Protein AF-A0A150TKQ1-F1 (afdb_monomer_lite)

Foldseek 3Di:
DLLVLLVVAQDPPPDVADWDWQPPCVDCLHLQNVLVVVCVVVVQQADEEEDCDDDQWDDDDRYIYGYGGDIDGSLRSVLVSLLPVQLARQLCSLLVLFPDVCSNVADVCLQLLSLLLSVLSCVVVVSCDRPNSSLLSLLLVLLVCLVVVHDLVRQLVVSVVSCQPDSVSSNSSSVVCPPPPNPSSSNSNVVSNVLNVVLCVVPVLLSLQSSNHSYGSVCSVVCVVRSDND

InterPro domains:
  IPR012548 Microtubule-associated tyrosine carboxypeptidase [PF08014] (27-223)
  IPR012548 Microtubule-associated tyrosine carboxypeptidase [SM01154] (1-230)

Secondary structure (DSSP, 8-state):
-HHHHHHT---S----PPPEETT-TT-TTSHHHHHHHHHHHTT-S-EEEEE--SSSEEEETTEEEEETT-EE-HHHHHHHHHHHIIIIIHHHHHHHHSS-THHHH--TTHHHHHHHHHHHHHHHTT-SSHHHHHHHHHHHHHHHHHTTT--HHHHHHHHHHTT-SSHHHHHHHHHHHHTTTT--GGGGHHHHHHHHHHHHHH-GGGHHHHTTSS--HHHHHHHGGGSS--

Structure (mmCIF, N/CA/C/O backbone):
data_AF-A0A150TKQ1-F1
#
_entry.id   AF-A0A150TKQ1-F1
#
loop_
_atom_site.group_PDB
_atom_site.id
_atom_site.type_symbol
_atom_site.label_atom_id
_atom_site.label_alt_id
_atom_site.label_comp_id
_atom_site.label_asym_id
_atom_site.label_entity_id
_atom_site.label_seq_id
_atom_site.pdbx_PDB_ins_code
_atom_site.Cartn_x
_atom_site.Cartn_y
_atom_site.Cartn_z
_atom_site.occupancy
_atom_site.B_iso_or_equiv
_atom_site.auth_seq_id
_atom_site.auth_comp_id
_atom_site.auth_asym_id
_atom_site.auth_atom_id
_atom_site.pdbx_PDB_model_num
ATOM 1 N N . LEU A 1 1 ? 15.071 10.486 -1.719 1.00 91.44 1 LEU A N 1
ATOM 2 C CA . LEU A 1 1 ? 14.639 9.119 -1.339 1.00 91.44 1 LEU A CA 1
ATOM 3 C C . LEU A 1 1 ? 14.540 8.177 -2.540 1.00 91.44 1 LEU A C 1
ATOM 5 O O . LEU A 1 1 ? 15.344 7.264 -2.610 1.00 91.44 1 LEU A O 1
ATOM 9 N N . ALA A 1 2 ? 13.617 8.401 -3.488 1.00 92.88 2 ALA A N 1
ATOM 10 C CA . ALA A 1 2 ? 13.390 7.484 -4.617 1.00 92.88 2 ALA A CA 1
ATOM 11 C C . ALA A 1 2 ? 14.656 7.169 -5.435 1.00 92.88 2 ALA A C 1
ATOM 13 O O . ALA A 1 2 ? 14.947 6.002 -5.659 1.00 92.88 2 ALA A O 1
ATOM 14 N N . ALA A 1 3 ? 15.427 8.193 -5.828 1.00 92.31 3 ALA A N 1
ATOM 15 C CA . ALA A 1 3 ? 16.694 8.008 -6.545 1.00 92.31 3 ALA A CA 1
ATOM 16 C C . ALA A 1 3 ? 17.688 7.156 -5.737 1.0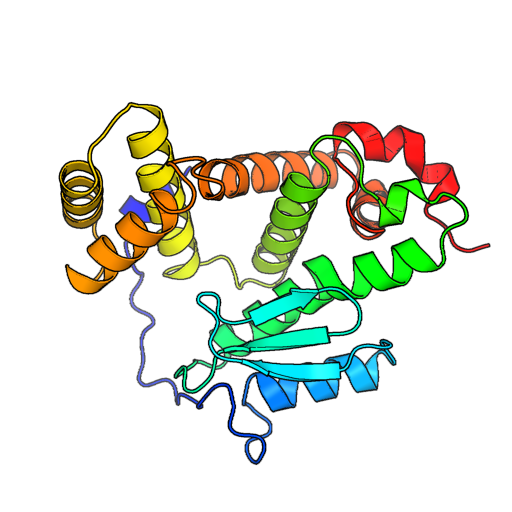0 92.31 3 ALA A C 1
ATOM 18 O O . ALA A 1 3 ? 18.136 6.128 -6.223 1.00 92.31 3 ALA A O 1
ATOM 19 N N . ALA A 1 4 ? 17.899 7.495 -4.461 1.00 92.62 4 ALA A N 1
ATOM 20 C CA . ALA A 1 4 ? 18.779 6.739 -3.570 1.00 92.62 4 ALA A CA 1
ATOM 21 C C . ALA A 1 4 ? 18.370 5.259 -3.415 1.00 92.62 4 ALA A C 1
ATOM 23 O O . ALA A 1 4 ? 19.227 4.388 -3.356 1.00 92.62 4 ALA A O 1
ATOM 24 N N . TRP A 1 5 ? 17.069 4.946 -3.364 1.00 93.19 5 TRP A N 1
ATOM 25 C CA . TRP A 1 5 ? 16.594 3.554 -3.308 1.00 93.19 5 TRP A CA 1
ATOM 26 C C . TRP A 1 5 ? 16.869 2.766 -4.580 1.00 93.19 5 TRP A C 1
ATOM 28 O O . TRP A 1 5 ? 17.061 1.557 -4.517 1.00 93.19 5 TRP A O 1
ATOM 38 N N . VAL A 1 6 ? 16.857 3.444 -5.721 1.00 91.62 6 VAL A N 1
ATOM 39 C CA . VAL A 1 6 ? 17.144 2.836 -7.014 1.00 91.62 6 VAL A CA 1
ATOM 40 C C . VAL A 1 6 ? 18.656 2.654 -7.205 1.00 91.62 6 VAL A C 1
ATOM 42 O O . VAL A 1 6 ? 19.091 1.605 -7.667 1.00 91.62 6 VAL A O 1
ATOM 45 N N . GLU A 1 7 ? 19.457 3.628 -6.772 1.00 88.00 7 GLU A N 1
ATOM 46 C CA . GLU A 1 7 ? 20.927 3.615 -6.853 1.00 88.00 7 GLU A CA 1
ATOM 47 C C . GLU A 1 7 ? 21.588 2.587 -5.927 1.00 88.00 7 GLU A C 1
ATOM 49 O O . GLU A 1 7 ? 22.657 2.081 -6.251 1.00 88.00 7 GLU A O 1
ATOM 54 N N . GLN A 1 8 ? 20.950 2.228 -4.805 1.00 79.75 8 GLN A N 1
ATOM 55 C CA . GLN A 1 8 ? 21.443 1.180 -3.897 1.00 79.75 8 GLN A CA 1
ATOM 56 C C . GLN A 1 8 ? 21.603 -0.190 -4.580 1.00 79.75 8 GLN A C 1
ATOM 58 O O . GLN A 1 8 ? 22.320 -1.042 -4.056 1.00 79.75 8 GLN A O 1
ATOM 63 N N . GLY A 1 9 ? 20.969 -0.396 -5.743 1.00 65.38 9 GLY A N 1
ATOM 64 C CA . GLY A 1 9 ? 20.991 -1.659 -6.470 1.00 65.38 9 GLY A CA 1
ATOM 65 C C . GLY A 1 9 ? 20.259 -2.773 -5.718 1.00 65.38 9 GLY A C 1
ATOM 66 O O . GLY A 1 9 ? 19.967 -2.686 -4.522 1.00 65.38 9 GLY A O 1
ATOM 67 N N . ALA A 1 10 ? 19.913 -3.851 -6.421 1.00 61.62 10 ALA A N 1
ATOM 68 C CA . ALA A 1 10 ? 19.417 -5.040 -5.742 1.00 61.62 10 ALA A CA 1
ATOM 69 C C . ALA A 1 10 ? 20.612 -5.690 -5.037 1.00 61.62 10 ALA A C 1
ATOM 71 O O . ALA A 1 10 ? 21.404 -6.375 -5.679 1.00 61.62 10 ALA A O 1
ATOM 72 N N . GLY A 1 11 ? 20.767 -5.452 -3.730 1.00 55.44 11 GLY A N 1
ATOM 73 C CA . GLY A 1 11 ? 21.676 -6.251 -2.908 1.00 55.44 11 GLY A CA 1
ATOM 74 C C . GLY A 1 11 ? 21.438 -7.737 -3.195 1.00 55.44 11 GLY A C 1
ATOM 75 O O . GLY A 1 11 ? 20.289 -8.161 -3.338 1.00 55.44 11 GLY A O 1
ATOM 76 N N . ALA A 1 12 ? 22.518 -8.500 -3.371 1.00 48.72 12 ALA A N 1
ATOM 77 C CA . ALA A 1 12 ? 22.475 -9.892 -3.799 1.00 48.72 12 ALA A CA 1
ATOM 78 C C . ALA A 1 12 ? 21.807 -10.788 -2.742 1.00 48.72 12 ALA A C 1
ATOM 80 O O . ALA A 1 12 ? 22.472 -11.412 -1.926 1.00 48.72 12 ALA A O 1
ATOM 81 N N . THR A 1 13 ? 20.480 -10.866 -2.762 1.00 48.72 13 THR A N 1
ATOM 82 C CA . THR A 1 13 ? 19.700 -11.877 -2.039 1.00 48.72 13 THR A CA 1
ATOM 83 C C . THR A 1 13 ? 18.551 -12.346 -2.922 1.00 48.72 13 THR A C 1
ATOM 85 O O . THR A 1 13 ? 17.376 -12.194 -2.604 1.00 48.72 13 THR A O 1
ATOM 88 N N . ALA A 1 14 ? 18.892 -12.885 -4.085 1.00 51.34 14 ALA A N 1
ATOM 89 C CA . ALA A 1 14 ? 18.027 -13.825 -4.782 1.00 51.34 14 ALA A CA 1
ATOM 90 C C . ALA A 1 14 ? 18.775 -15.157 -4.821 1.00 51.34 14 ALA A C 1
ATOM 92 O O . ALA A 1 14 ? 19.280 -15.575 -5.859 1.00 51.34 14 ALA A O 1
ATOM 93 N N . GLY A 1 15 ? 18.917 -15.774 -3.645 1.00 53.34 15 GLY A N 1
ATOM 94 C CA . GLY A 1 15 ? 19.177 -17.207 -3.591 1.00 53.34 15 GLY A CA 1
ATOM 95 C C . GLY A 1 15 ? 18.009 -17.963 -4.226 1.00 53.34 15 GLY A C 1
ATOM 96 O O . GLY A 1 15 ? 16.960 -17.376 -4.506 1.00 53.34 15 GLY A O 1
ATOM 97 N N . ASP A 1 16 ? 18.201 -19.258 -4.446 1.00 60.78 16 ASP A N 1
ATOM 98 C CA . ASP A 1 16 ? 17.211 -20.204 -4.972 1.00 60.78 16 ASP A CA 1
ATOM 99 C C . ASP A 1 16 ? 16.066 -20.427 -3.957 1.00 60.78 16 ASP A C 1
ATOM 101 O O . ASP A 1 16 ? 15.879 -21.501 -3.391 1.00 60.78 16 ASP A O 1
ATOM 105 N N . GLU A 1 17 ? 15.360 -19.351 -3.606 1.00 77.81 17 GLU A N 1
ATOM 106 C CA . GLU A 1 17 ? 14.267 -19.379 -2.649 1.00 77.81 17 GLU A CA 1
ATOM 107 C C . GLU A 1 17 ? 13.057 -20.030 -3.315 1.00 77.81 17 GLU A C 1
ATOM 109 O O . GLU A 1 17 ? 12.555 -19.563 -4.343 1.00 77.81 17 GLU A O 1
ATOM 114 N N . GLU A 1 18 ? 12.582 -21.109 -2.701 1.00 87.69 18 GLU A N 1
ATOM 115 C CA . GLU A 1 18 ? 11.417 -21.854 -3.154 1.00 87.69 18 GLU A CA 1
ATOM 116 C C . GLU A 1 18 ? 10.208 -20.927 -3.343 1.00 87.69 18 GLU A C 1
ATOM 118 O O . GLU A 1 18 ? 9.745 -20.258 -2.410 1.00 87.69 18 GLU A O 1
ATOM 123 N N . ARG A 1 19 ? 9.674 -20.917 -4.567 1.00 95.00 19 ARG A N 1
ATOM 124 C CA . ARG A 1 19 ? 8.532 -20.083 -4.939 1.00 95.00 19 ARG A CA 1
ATOM 125 C C . ARG A 1 19 ? 7.240 -20.874 -4.941 1.00 95.00 19 ARG A C 1
ATOM 127 O O . ARG A 1 19 ? 7.184 -22.010 -5.403 1.00 95.00 19 ARG A O 1
ATOM 134 N N . VAL A 1 20 ? 6.166 -20.217 -4.525 1.00 97.06 20 VAL A N 1
ATOM 135 C CA . VAL A 1 20 ? 4.812 -20.772 -4.530 1.00 97.06 20 VAL A CA 1
ATOM 136 C C . VAL A 1 20 ? 3.910 -19.966 -5.454 1.00 97.06 20 VAL A C 1
ATOM 138 O O . VAL A 1 20 ? 4.027 -18.744 -5.568 1.00 97.06 20 VAL A O 1
ATOM 141 N N . ARG A 1 21 ? 2.982 -20.651 -6.120 1.00 98.00 21 ARG A N 1
ATOM 142 C CA . ARG A 1 21 ? 1.952 -20.000 -6.925 1.00 98.00 21 ARG A CA 1
ATOM 143 C C . ARG A 1 21 ? 0.915 -19.344 -6.002 1.00 98.00 21 ARG A C 1
ATOM 145 O O . ARG A 1 21 ? 0.396 -19.985 -5.090 1.00 98.00 21 ARG A O 1
ATOM 152 N N . SER A 1 22 ? 0.606 -18.072 -6.237 1.00 98.25 22 SER A N 1
ATOM 153 C CA . SER A 1 22 ? -0.242 -17.225 -5.383 1.00 98.25 22 SER A CA 1
ATOM 154 C C . SER A 1 22 ? -1.619 -17.820 -5.074 1.00 98.25 22 SER A C 1
ATOM 156 O O . SER A 1 22 ? -2.123 -17.647 -3.965 1.00 98.25 22 SER A O 1
ATOM 158 N N . ASP A 1 23 ? -2.208 -18.537 -6.029 1.00 97.69 23 ASP A N 1
ATOM 159 C CA . ASP A 1 23 ? -3.547 -19.125 -5.969 1.00 97.69 23 ASP A CA 1
ATOM 160 C C . ASP A 1 23 ? -3.567 -20.643 -5.697 1.00 97.69 23 ASP A C 1
ATOM 162 O O . ASP A 1 23 ? -4.621 -21.267 -5.823 1.00 97.69 23 ASP A O 1
ATOM 166 N N . ASP A 1 24 ? -2.446 -21.258 -5.299 1.00 97.81 24 ASP A N 1
ATOM 167 C CA . ASP A 1 24 ? -2.433 -22.680 -4.924 1.00 97.81 24 ASP A CA 1
ATOM 168 C C . ASP A 1 24 ? -3.059 -22.909 -3.540 1.00 97.81 24 ASP A C 1
ATOM 170 O O . ASP A 1 24 ? -2.388 -22.860 -2.508 1.00 97.81 24 ASP A O 1
ATOM 174 N N . ALA A 1 25 ? -4.361 -23.193 -3.514 1.00 95.56 25 ALA A N 1
ATOM 175 C CA . ALA A 1 25 ? -5.117 -23.436 -2.285 1.00 95.56 25 ALA A CA 1
ATOM 176 C C . ALA A 1 25 ? -4.688 -24.698 -1.510 1.00 95.56 25 ALA A C 1
ATOM 178 O O . ALA A 1 25 ? -5.110 -24.872 -0.369 1.00 95.56 25 ALA A O 1
ATOM 179 N N . ARG A 1 26 ? -3.872 -25.579 -2.104 1.00 96.69 26 ARG A N 1
ATOM 180 C CA . ARG A 1 26 ? -3.349 -26.780 -1.427 1.00 96.69 26 ARG A CA 1
ATOM 181 C C . ARG A 1 26 ? -2.065 -26.486 -0.660 1.00 96.69 26 ARG A C 1
ATOM 183 O O . ARG A 1 26 ? -1.740 -27.199 0.283 1.00 96.69 26 ARG A O 1
ATOM 190 N N . SER A 1 27 ? -1.342 -25.436 -1.047 1.00 97.19 27 SER A N 1
ATOM 191 C CA . SER A 1 27 ? -0.132 -25.020 -0.350 1.00 97.19 27 SER A CA 1
ATOM 192 C C . SER A 1 27 ? -0.481 -24.085 0.812 1.00 97.19 27 SER A C 1
ATOM 194 O O . SER A 1 27 ? -1.065 -23.024 0.580 1.00 97.19 27 SER A O 1
ATOM 196 N N . PRO A 1 28 ? -0.085 -24.387 2.064 1.00 97.00 28 PRO A N 1
ATOM 197 C CA . PRO A 1 28 ? -0.297 -23.490 3.204 1.00 97.00 28 PRO A CA 1
ATOM 198 C C . PRO A 1 28 ? 0.574 -22.221 3.150 1.00 97.00 28 PRO A C 1
ATOM 200 O O . PRO A 1 28 ? 0.381 -21.311 3.966 1.00 97.00 28 PRO A O 1
ATOM 203 N N . ARG A 1 29 ? 1.534 -22.173 2.213 1.00 96.50 29 ARG A N 1
ATOM 204 C CA . ARG A 1 29 ? 2.450 -21.052 1.965 1.00 96.50 29 ARG A CA 1
ATOM 205 C C . ARG A 1 29 ? 1.962 -20.109 0.866 1.00 96.50 29 ARG A C 1
ATOM 207 O O . ARG A 1 29 ? 2.519 -19.026 0.740 1.00 96.50 29 ARG A O 1
ATOM 214 N N . SER A 1 30 ? 0.963 -20.493 0.069 1.00 98.31 30 SER A N 1
ATOM 215 C CA . SER A 1 30 ? 0.442 -19.622 -0.988 1.00 98.31 30 SER A CA 1
ATOM 216 C C . SER A 1 30 ? -0.248 -18.389 -0.408 1.00 98.31 30 SER A C 1
ATOM 218 O O . SER A 1 30 ? -0.764 -18.405 0.714 1.00 98.31 30 SER A O 1
ATOM 220 N N . LEU A 1 31 ? -0.304 -17.320 -1.203 1.00 98.50 31 LEU A N 1
ATOM 221 C CA . LEU A 1 31 ? -0.946 -16.071 -0.804 1.00 98.50 31 LEU A CA 1
ATOM 222 C C . LEU A 1 31 ? -2.431 -16.276 -0.470 1.00 98.50 31 LEU A C 1
ATOM 224 O O . LEU A 1 31 ? -2.898 -15.778 0.552 1.00 98.50 31 LEU A O 1
ATOM 228 N N . VAL A 1 32 ? -3.160 -17.066 -1.268 1.00 98.50 32 VAL A N 1
ATOM 229 C CA . VAL A 1 32 ? -4.578 -17.365 -1.010 1.00 98.50 32 VAL A CA 1
ATOM 230 C C . VAL A 1 32 ? -4.782 -18.095 0.324 1.00 98.50 32 VAL A C 1
ATOM 232 O O . VAL A 1 32 ? -5.664 -17.718 1.099 1.00 98.50 32 VAL A O 1
ATOM 235 N N . SER A 1 33 ? -3.955 -19.098 0.633 1.00 98.44 33 SER A N 1
ATOM 236 C CA . SER A 1 33 ? -4.051 -19.858 1.884 1.00 98.44 33 SER A CA 1
ATOM 237 C C . SER A 1 33 ? -3.650 -19.008 3.084 1.00 98.44 33 SER A C 1
ATOM 239 O O . SER A 1 33 ? -4.304 -19.051 4.129 1.00 98.44 33 SER A O 1
ATOM 241 N N . ARG A 1 34 ? -2.602 -18.191 2.933 1.00 98.50 34 ARG A N 1
ATOM 242 C CA . ARG A 1 34 ? -2.135 -17.289 3.985 1.00 98.50 34 ARG A CA 1
ATOM 243 C C . ARG A 1 34 ? -3.149 -16.207 4.323 1.00 98.50 34 ARG A C 1
ATOM 245 O O . ARG A 1 34 ? -3.433 -16.056 5.509 1.00 98.50 34 ARG A O 1
ATOM 252 N N . MET A 1 35 ? -3.734 -15.547 3.323 1.00 98.31 35 MET A N 1
ATOM 253 C CA . MET A 1 35 ? -4.802 -14.555 3.506 1.00 98.31 35 MET A CA 1
ATOM 254 C C . MET A 1 35 ? -6.013 -15.155 4.223 1.00 98.31 35 MET A C 1
ATOM 256 O O . MET A 1 35 ? -6.502 -14.580 5.190 1.00 98.31 35 MET A O 1
ATOM 260 N N . ARG A 1 36 ? -6.475 -16.341 3.796 1.00 98.50 36 ARG A N 1
ATOM 261 C CA . ARG A 1 36 ? -7.616 -17.029 4.430 1.00 98.50 36 ARG A CA 1
ATOM 262 C C . ARG A 1 36 ? -7.347 -17.360 5.891 1.00 98.50 36 ARG A C 1
ATOM 264 O O . ARG A 1 36 ? -8.212 -17.131 6.731 1.00 98.50 36 ARG A O 1
ATOM 271 N N . ARG A 1 37 ? -6.153 -17.881 6.192 1.00 98.31 37 ARG A N 1
ATOM 272 C CA . ARG A 1 37 ? -5.753 -18.199 7.567 1.00 98.31 37 ARG A CA 1
ATOM 273 C C . ARG A 1 37 ? -5.730 -16.950 8.441 1.00 98.31 37 ARG A C 1
ATOM 275 O O . ARG A 1 37 ? -6.246 -16.993 9.549 1.00 98.31 37 ARG A O 1
ATOM 282 N N . GLU A 1 38 ? -5.168 -15.857 7.934 1.00 98.25 38 GLU A N 1
ATOM 283 C CA . GLU A 1 38 ? -5.061 -14.600 8.677 1.00 98.25 38 GLU A CA 1
ATOM 284 C C . GLU A 1 38 ? -6.436 -13.969 8.943 1.00 98.25 38 GLU A C 1
ATOM 286 O O . GLU A 1 38 ? -6.750 -13.617 10.079 1.00 98.25 38 GLU A O 1
ATOM 291 N N . ILE A 1 39 ? -7.300 -13.915 7.922 1.00 97.88 39 ILE 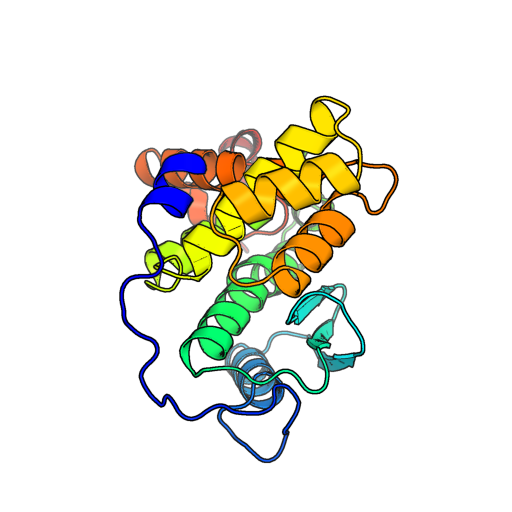A N 1
ATOM 292 C CA . ILE A 1 39 ? -8.695 -13.476 8.055 1.00 97.88 39 ILE A CA 1
ATOM 293 C C . ILE A 1 39 ? -9.443 -14.328 9.085 1.00 97.88 39 ILE A C 1
ATOM 295 O O . ILE A 1 39 ? -10.111 -13.777 9.958 1.00 97.88 39 ILE A O 1
ATOM 299 N N . GLY A 1 40 ? -9.322 -15.658 9.006 1.00 97.88 40 GLY A N 1
ATOM 300 C CA . GLY A 1 40 ? -9.993 -16.581 9.922 1.00 97.88 40 GLY A CA 1
ATOM 301 C C . GLY A 1 40 ? -9.506 -16.440 11.364 1.00 97.88 40 GLY A C 1
ATOM 302 O O . GLY A 1 40 ? -10.323 -16.365 12.280 1.00 97.88 40 GLY A O 1
ATOM 303 N N . ALA A 1 41 ? -8.189 -16.328 11.567 1.00 97.88 41 ALA A N 1
ATOM 304 C CA . ALA A 1 41 ? -7.585 -16.134 12.885 1.00 97.88 41 ALA A CA 1
ATOM 305 C C . ALA A 1 41 ? -8.069 -14.840 13.559 1.00 97.88 41 ALA A C 1
ATOM 307 O O . ALA A 1 41 ? -8.320 -14.823 14.762 1.00 97.88 41 ALA A O 1
ATOM 308 N N . ARG A 1 42 ? -8.258 -13.775 12.773 1.00 96.81 42 ARG A N 1
ATOM 309 C CA . ARG A 1 42 ? -8.740 -12.467 13.242 1.00 96.81 42 ARG A CA 1
ATOM 310 C C . ARG A 1 42 ? -10.257 -12.295 13.172 1.00 96.81 42 ARG A C 1
ATOM 312 O O . ARG A 1 42 ? -10.759 -11.245 13.560 1.00 96.81 42 ARG A O 1
ATOM 319 N N . ARG A 1 43 ? -10.982 -13.300 12.667 1.00 96.69 43 ARG A N 1
ATOM 320 C CA . ARG A 1 43 ? -12.436 -13.270 12.430 1.00 96.69 43 ARG A CA 1
ATOM 321 C C . ARG A 1 43 ? -12.887 -12.050 11.617 1.00 96.69 43 ARG A C 1
ATOM 323 O O . ARG A 1 43 ? -13.937 -11.472 11.888 1.00 96.69 43 ARG A O 1
ATOM 330 N N . LEU A 1 44 ? -12.095 -11.647 10.623 1.00 96.75 44 LEU A N 1
ATOM 331 C CA . LEU A 1 44 ? -12.464 -10.528 9.757 1.00 96.75 44 LEU A CA 1
ATOM 332 C C . LE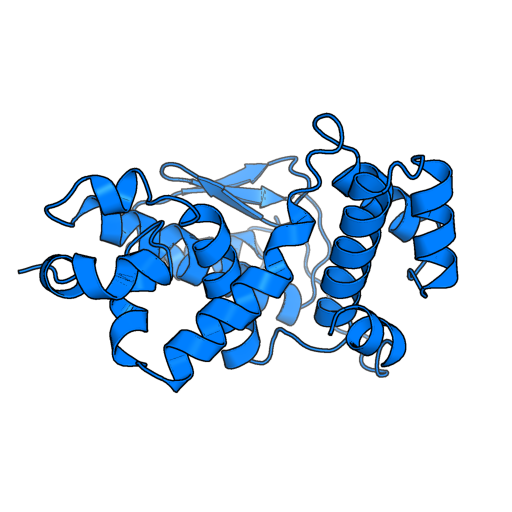U A 1 44 ? -13.597 -10.964 8.806 1.00 96.75 44 LEU A C 1
ATOM 334 O O . LEU A 1 44 ? -13.502 -12.039 8.212 1.00 96.75 44 LEU A O 1
ATOM 338 N N . PRO A 1 45 ? -14.653 -10.155 8.607 1.00 96.94 45 PRO A N 1
ATOM 339 C CA . PRO A 1 45 ? -15.802 -10.501 7.766 1.00 96.94 45 PRO A CA 1
ATOM 340 C C . PRO A 1 45 ? -15.505 -10.312 6.265 1.00 96.94 45 PRO A C 1
ATOM 342 O O . PRO A 1 45 ? -16.269 -9.678 5.541 1.00 96.94 45 PRO A O 1
ATOM 345 N N . LEU A 1 46 ? -14.371 -10.833 5.787 1.00 97.25 46 LEU A N 1
ATOM 346 C CA . LEU A 1 46 ? -13.957 -10.753 4.387 1.00 97.25 46 LEU A CA 1
ATOM 347 C C . LEU A 1 46 ? -13.797 -12.146 3.787 1.00 97.25 46 LEU A C 1
ATOM 349 O O . LEU A 1 46 ? -13.374 -13.093 4.446 1.00 97.25 46 LEU A O 1
ATOM 353 N N . ARG A 1 47 ? -14.067 -12.261 2.488 1.00 97.38 47 ARG A N 1
ATOM 354 C CA . ARG A 1 47 ? -13.762 -13.464 1.704 1.00 97.38 47 ARG A CA 1
ATOM 355 C C . ARG A 1 47 ? -12.505 -13.267 0.864 1.00 97.38 47 ARG A C 1
ATOM 357 O O . ARG A 1 47 ? -12.239 -12.170 0.387 1.00 97.38 47 ARG A O 1
ATOM 364 N N . VAL A 1 48 ? -11.766 -14.346 0.617 1.00 98.31 48 VAL A N 1
ATOM 365 C CA . VAL A 1 48 ? -10.615 -14.329 -0.302 1.00 98.31 48 VAL A CA 1
ATOM 366 C C . VAL A 1 48 ? -11.009 -14.950 -1.633 1.00 98.31 48 VAL A C 1
ATOM 368 O O . VAL A 1 48 ? -11.394 -16.125 -1.679 1.00 98.31 48 VAL A O 1
ATOM 371 N N . VAL A 1 49 ? -10.873 -14.179 -2.710 1.00 98.06 49 VAL A N 1
ATOM 372 C CA . VAL A 1 49 ? -11.177 -14.611 -4.082 1.00 98.06 49 VAL A CA 1
ATOM 373 C C . VAL A 1 49 ? -9.940 -14.532 -4.962 1.00 98.06 49 VAL A C 1
ATOM 375 O O . VAL A 1 49 ? -9.062 -13.706 -4.741 1.00 98.06 49 VAL A O 1
ATOM 378 N N . ILE A 1 50 ? -9.876 -15.386 -5.977 1.00 98.19 50 ILE A N 1
ATOM 379 C CA . ILE A 1 50 ? -8.814 -15.348 -6.986 1.00 98.19 50 ILE A CA 1
ATOM 380 C C . ILE A 1 50 ? -9.338 -14.555 -8.183 1.00 98.19 50 ILE A C 1
ATOM 382 O O . ILE A 1 50 ? -10.434 -14.847 -8.664 1.00 98.19 50 ILE A O 1
ATOM 386 N N . ALA A 1 51 ? -8.567 -13.582 -8.663 1.00 96.62 51 ALA A N 1
ATOM 387 C CA . ALA A 1 51 ? -8.969 -12.682 -9.741 1.00 96.62 51 ALA A CA 1
ATOM 388 C C . ALA A 1 51 ? -7.799 -12.343 -10.680 1.00 96.62 51 ALA A C 1
ATOM 390 O O . ALA A 1 51 ? -6.625 -12.480 -10.323 1.00 96.62 51 ALA A O 1
ATOM 391 N N . ASP A 1 52 ? -8.126 -11.858 -11.877 1.00 95.31 52 ASP A N 1
ATOM 392 C CA . ASP A 1 52 ? -7.152 -11.392 -12.866 1.00 95.31 52 ASP A CA 1
ATOM 393 C C . ASP A 1 52 ? -6.912 -9.889 -12.693 1.00 95.31 52 ASP A C 1
ATOM 395 O O . ASP A 1 52 ? -7.407 -9.042 -13.434 1.00 95.31 52 ASP A O 1
ATOM 399 N N . ILE A 1 53 ? -6.154 -9.564 -11.647 1.00 92.50 53 ILE A N 1
ATOM 400 C CA . ILE A 1 53 ? -5.808 -8.194 -11.265 1.00 92.50 53 ILE A CA 1
ATOM 401 C C . ILE A 1 53 ? -4.317 -7.908 -11.489 1.00 92.50 53 ILE A C 1
ATOM 403 O O . ILE A 1 53 ? -3.460 -8.798 -11.493 1.00 92.50 53 ILE A O 1
ATOM 407 N N . ALA A 1 54 ? -4.001 -6.631 -11.710 1.00 87.31 54 ALA A N 1
ATOM 408 C CA . ALA A 1 54 ? -2.629 -6.168 -11.897 1.00 87.31 54 ALA A CA 1
ATOM 409 C C . ALA A 1 54 ? -1.764 -6.200 -10.614 1.00 87.31 54 ALA A C 1
ATOM 411 O O . ALA A 1 54 ? -0.610 -6.626 -10.721 1.00 87.31 54 ALA A O 1
ATOM 412 N N . PRO A 1 55 ? -2.223 -5.721 -9.436 1.00 91.06 55 PRO A N 1
ATOM 413 C CA . PRO A 1 55 ? -1.482 -5.902 -8.182 1.00 91.06 55 PRO A CA 1
ATOM 414 C C . PRO A 1 55 ? -1.538 -7.362 -7.702 1.00 91.06 55 PRO A C 1
ATOM 416 O O . PRO A 1 55 ? -2.360 -8.130 -8.183 1.00 91.06 55 PRO A O 1
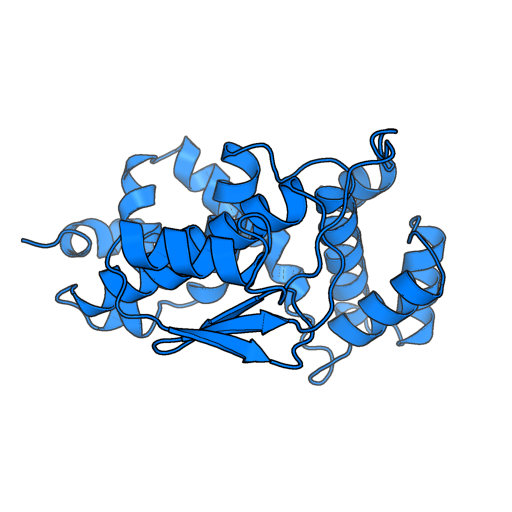ATOM 419 N N . LEU A 1 56 ? -0.662 -7.755 -6.766 1.00 95.19 56 LEU A N 1
ATOM 420 C CA . LEU A 1 56 ? -0.646 -9.121 -6.212 1.00 95.19 56 LEU A CA 1
ATOM 421 C C . LEU A 1 56 ? -1.907 -9.450 -5.412 1.00 95.19 56 LEU A C 1
ATOM 423 O O . LEU A 1 56 ? -2.375 -10.589 -5.440 1.00 95.19 56 LEU A O 1
ATOM 427 N N . ALA A 1 57 ? -2.440 -8.453 -4.719 1.00 97.31 57 ALA A N 1
ATOM 428 C CA . ALA A 1 57 ? -3.720 -8.504 -4.053 1.00 97.31 57 ALA A CA 1
ATOM 429 C C . ALA A 1 57 ? -4.371 -7.113 -4.079 1.00 97.31 57 ALA A C 1
ATOM 431 O O . ALA A 1 57 ? -3.728 -6.137 -4.472 1.00 97.31 57 ALA A O 1
ATOM 432 N N . ALA A 1 58 ? -5.660 -7.056 -3.759 1.00 96.69 58 ALA A N 1
ATOM 433 C CA . ALA A 1 58 ? -6.386 -5.811 -3.556 1.00 96.69 58 ALA A CA 1
ATOM 434 C C . ALA A 1 58 ? -7.560 -6.034 -2.600 1.00 96.69 58 ALA A C 1
ATOM 436 O O . ALA A 1 58 ? -8.404 -6.910 -2.830 1.00 96.69 58 ALA A O 1
ATOM 437 N N . THR A 1 59 ? -7.628 -5.217 -1.558 1.00 96.69 59 THR A N 1
ATOM 438 C CA . THR A 1 59 ? -8.739 -5.183 -0.607 1.00 96.69 59 THR A CA 1
ATOM 439 C C . THR A 1 59 ? -9.861 -4.272 -1.107 1.00 96.69 59 THR A C 1
ATOM 441 O O . THR A 1 59 ? -9.619 -3.162 -1.575 1.00 96.69 59 THR A O 1
ATOM 444 N N . GLY A 1 60 ? -11.101 -4.744 -1.000 1.00 91.69 60 GLY A N 1
ATOM 445 C CA . GLY A 1 60 ? -12.316 -3.978 -1.270 1.00 91.69 60 GLY A CA 1
ATOM 446 C C . GLY A 1 60 ? -13.451 -4.395 -0.336 1.00 91.69 60 GLY A C 1
ATOM 447 O O . GLY A 1 60 ? -13.227 -5.088 0.660 1.00 91.69 60 GLY A O 1
ATOM 448 N N . ASP A 1 61 ? -14.679 -4.003 -0.670 1.00 88.50 61 ASP A N 1
ATOM 449 C CA . ASP A 1 61 ? -15.844 -4.208 0.196 1.00 88.50 61 ASP A CA 1
ATOM 450 C C . ASP A 1 61 ? -16.144 -5.699 0.417 1.00 88.50 61 ASP A C 1
ATOM 452 O O . ASP A 1 61 ? -16.605 -6.420 -0.473 1.00 88.50 61 ASP A O 1
ATOM 456 N N . GLY A 1 62 ? -15.836 -6.178 1.626 1.00 94.00 62 GLY A N 1
ATOM 457 C CA . GLY A 1 62 ? -16.052 -7.562 2.053 1.00 94.00 62 GLY A CA 1
ATOM 458 C C . GLY A 1 62 ? -15.175 -8.601 1.345 1.00 94.00 62 GLY A C 1
ATOM 459 O O . GLY A 1 62 ? -15.412 -9.801 1.500 1.00 94.00 62 GLY A O 1
ATOM 460 N N . VAL A 1 63 ? -14.172 -8.196 0.560 1.00 97.50 63 VAL A N 1
ATOM 461 C CA . VAL A 1 63 ? -13.353 -9.120 -0.238 1.00 97.50 63 VAL A CA 1
ATOM 462 C C . VAL A 1 63 ? -11.888 -8.699 -0.316 1.00 97.50 63 VAL A C 1
ATOM 464 O O . VAL A 1 63 ? -11.575 -7.531 -0.512 1.00 97.50 63 VAL A O 1
ATOM 467 N N . ILE A 1 64 ? -10.985 -9.679 -0.241 1.00 98.25 64 ILE A N 1
ATOM 468 C CA . ILE A 1 64 ? -9.592 -9.541 -0.677 1.00 98.25 64 ILE A CA 1
ATOM 469 C C . ILE A 1 64 ? -9.415 -10.365 -1.951 1.00 98.25 64 ILE A C 1
ATOM 471 O O . ILE A 1 64 ? -9.618 -11.584 -1.965 1.00 98.25 64 ILE A O 1
ATOM 475 N N . GLN A 1 65 ? -9.061 -9.693 -3.040 1.00 98.50 65 GLN A N 1
ATOM 476 C CA . GLN A 1 65 ? -8.749 -10.322 -4.319 1.00 98.50 65 GLN A CA 1
ATOM 477 C C . GLN A 1 65 ? -7.266 -10.688 -4.353 1.00 98.50 65 GLN A C 1
ATOM 479 O O . GLN A 1 65 ? -6.432 -9.863 -4.004 1.00 98.50 65 GLN A O 1
ATOM 484 N N . VAL A 1 66 ? -6.929 -11.899 -4.791 1.00 98.50 66 VAL A N 1
ATOM 485 C CA . VAL A 1 66 ? -5.553 -12.384 -4.976 1.00 98.50 66 VAL A CA 1
ATOM 486 C C . VAL A 1 66 ? -5.315 -12.639 -6.459 1.00 98.50 66 VAL A C 1
ATOM 488 O O . VAL A 1 66 ? -6.104 -13.328 -7.109 1.00 98.50 66 VAL A O 1
ATOM 491 N N . ALA A 1 67 ? -4.218 -12.107 -6.998 1.00 97.75 67 ALA A N 1
ATOM 492 C CA . ALA A 1 67 ? -3.853 -12.294 -8.395 1.00 97.75 67 ALA A CA 1
ATOM 493 C C . ALA A 1 67 ? -3.604 -13.767 -8.716 1.00 97.75 67 ALA A C 1
ATOM 495 O O . ALA A 1 67 ? -2.888 -14.462 -7.990 1.00 97.75 67 ALA A O 1
ATOM 496 N N . ARG A 1 68 ? -4.139 -14.231 -9.842 1.00 98.00 68 ARG A N 1
ATOM 497 C CA . ARG A 1 68 ? -3.938 -15.593 -10.340 1.00 98.00 68 ARG A CA 1
ATOM 498 C C . ARG A 1 68 ? -2.502 -15.836 -10.819 1.00 98.00 68 ARG A C 1
ATOM 500 O O . ARG A 1 68 ? -1.919 -15.001 -11.510 1.00 98.00 68 ARG A O 1
ATOM 507 N N . GLY A 1 69 ? -1.950 -17.010 -10.505 1.00 96.94 69 GLY A N 1
ATOM 508 C CA . GLY A 1 69 ? -0.781 -17.564 -11.191 1.00 96.94 69 GLY A CA 1
ATOM 509 C C . GLY A 1 69 ? 0.548 -16.842 -10.959 1.00 96.94 69 GLY A C 1
ATOM 510 O O . GLY A 1 69 ? 1.473 -17.023 -11.747 1.00 96.94 69 GLY A O 1
ATOM 511 N N . ARG A 1 70 ? 0.677 -16.009 -9.919 1.00 95.94 70 ARG A N 1
ATOM 512 C CA . ARG A 1 70 ? 1.928 -15.289 -9.630 1.00 95.94 70 ARG A CA 1
ATOM 513 C C . ARG A 1 70 ? 2.869 -16.184 -8.831 1.00 95.94 70 ARG A C 1
ATOM 515 O O . ARG A 1 70 ? 2.447 -16.768 -7.843 1.00 95.94 70 ARG A O 1
ATOM 522 N N . MET A 1 71 ? 4.133 -16.275 -9.238 1.00 96.50 71 MET A N 1
ATOM 523 C CA . MET A 1 71 ? 5.159 -17.005 -8.486 1.00 96.50 71 MET A CA 1
ATOM 524 C C . MET A 1 71 ? 5.788 -16.085 -7.444 1.00 96.50 71 MET A C 1
ATOM 526 O O . MET A 1 71 ? 6.418 -15.094 -7.816 1.00 96.50 71 MET A O 1
ATOM 530 N N . LEU A 1 72 ? 5.610 -16.416 -6.167 1.00 95.81 72 LEU A N 1
ATOM 531 C CA . LEU A 1 72 ? 5.956 -15.567 -5.028 1.00 95.81 72 LEU A CA 1
ATOM 532 C C . LEU A 1 72 ? 6.967 -16.256 -4.115 1.00 95.81 72 LEU A C 1
ATOM 534 O O . LEU A 1 72 ? 6.880 -17.467 -3.902 1.00 95.81 72 LEU A O 1
ATOM 538 N N . THR A 1 73 ? 7.891 -15.475 -3.561 1.00 95.19 73 THR A N 1
ATOM 539 C CA . THR A 1 73 ? 8.728 -15.904 -2.433 1.00 95.19 73 THR A CA 1
ATOM 540 C C . THR A 1 73 ? 7.926 -15.906 -1.130 1.00 95.19 73 THR A C 1
ATOM 542 O O . THR A 1 73 ? 6.777 -15.447 -1.093 1.00 95.19 73 THR A O 1
ATOM 545 N N . ARG A 1 74 ? 8.513 -16.399 -0.032 1.00 95.25 74 ARG A N 1
ATOM 546 C CA . ARG A 1 74 ? 7.863 -16.315 1.284 1.00 95.25 74 ARG A CA 1
ATOM 547 C C . ARG A 1 74 ? 7.657 -14.857 1.697 1.00 95.25 74 ARG A C 1
ATOM 549 O O . ARG A 1 74 ? 6.574 -14.506 2.164 1.00 95.25 74 ARG A O 1
ATOM 556 N N . ASP A 1 75 ? 8.664 -14.021 1.482 1.00 94.69 75 ASP A N 1
ATOM 557 C CA . ASP A 1 75 ? 8.612 -12.605 1.847 1.00 94.69 75 ASP A CA 1
ATOM 558 C C . ASP A 1 75 ? 7.585 -11.833 1.014 1.00 94.69 75 ASP A C 1
ATOM 560 O O . ASP A 1 75 ? 6.876 -10.990 1.557 1.00 94.69 75 ASP A O 1
ATOM 564 N N . ASP A 1 76 ? 7.415 -12.161 -0.273 1.00 95.94 76 ASP A N 1
ATOM 565 C CA . ASP A 1 76 ? 6.337 -11.589 -1.086 1.00 95.94 76 ASP A CA 1
ATOM 566 C C . ASP A 1 76 ? 4.955 -11.896 -0.509 1.00 95.94 76 ASP A C 1
ATOM 568 O O . ASP A 1 76 ? 4.080 -11.022 -0.499 1.00 95.94 76 ASP A O 1
ATOM 572 N N . VAL A 1 77 ? 4.752 -13.126 -0.030 1.00 97.94 77 VAL A N 1
ATOM 573 C CA . VAL A 1 77 ? 3.487 -13.551 0.569 1.00 97.94 77 VAL A CA 1
ATOM 574 C C . VAL A 1 77 ? 3.238 -12.815 1.881 1.00 97.94 77 VAL A C 1
ATOM 576 O O . VAL A 1 77 ? 2.204 -12.162 2.004 1.00 97.94 77 VAL A O 1
ATOM 579 N N . GLU A 1 78 ? 4.166 -12.873 2.837 1.00 98.00 78 GLU A N 1
ATOM 580 C CA . GLU A 1 78 ? 3.959 -12.264 4.158 1.00 98.00 78 GLU A CA 1
ATOM 581 C C . GLU A 1 78 ? 3.869 -10.733 4.077 1.00 98.00 78 GLU A C 1
ATOM 583 O O . GLU A 1 78 ? 2.980 -10.143 4.690 1.00 98.00 78 GLU A O 1
ATOM 588 N N . ARG A 1 79 ? 4.686 -10.084 3.234 1.00 97.94 79 ARG A N 1
ATOM 589 C CA . ARG A 1 79 ? 4.574 -8.643 2.957 1.00 97.94 79 ARG A CA 1
ATOM 590 C C . ARG A 1 79 ? 3.199 -8.282 2.405 1.00 97.94 79 ARG A C 1
ATOM 592 O O . ARG A 1 79 ? 2.619 -7.287 2.824 1.00 97.94 79 ARG A O 1
ATOM 599 N N . THR A 1 80 ? 2.682 -9.060 1.452 1.00 98.19 80 THR A N 1
ATOM 600 C CA . THR A 1 80 ? 1.378 -8.776 0.831 1.00 98.19 80 THR A CA 1
ATOM 601 C C . THR A 1 80 ? 0.230 -9.025 1.812 1.00 98.19 80 THR A C 1
ATOM 603 O O . THR A 1 80 ? -0.700 -8.229 1.860 1.00 98.19 80 THR A O 1
ATOM 606 N N . VAL A 1 81 ? 0.304 -10.076 2.637 1.00 98.50 81 VAL A N 1
ATOM 607 C CA . VAL A 1 81 ? -0.654 -10.327 3.731 1.00 98.50 81 VAL A CA 1
ATOM 608 C C . VAL A 1 81 ? -0.679 -9.157 4.705 1.00 98.50 81 VAL A C 1
ATOM 610 O O . VAL A 1 81 ? -1.752 -8.634 4.989 1.00 98.50 81 VAL A O 1
ATOM 613 N N . LEU A 1 82 ? 0.493 -8.711 5.161 1.00 98.38 82 LEU A N 1
ATOM 614 C CA . LEU A 1 82 ? 0.623 -7.562 6.050 1.00 98.38 82 LEU A CA 1
ATOM 615 C C . LEU A 1 82 ? 0.027 -6.296 5.421 1.00 98.38 82 LEU A C 1
ATOM 617 O O . LEU A 1 82 ? -0.773 -5.619 6.058 1.00 98.38 82 LEU A O 1
ATOM 621 N N . HIS A 1 83 ? 0.389 -6.000 4.170 1.00 98.25 83 HIS A N 1
ATOM 622 C CA . HIS A 1 83 ? -0.067 -4.810 3.454 1.00 98.25 83 HIS A CA 1
ATOM 623 C C . HIS A 1 83 ? -1.593 -4.767 3.325 1.00 98.25 83 HIS A C 1
ATOM 625 O O . HIS A 1 83 ? -2.218 -3.791 3.722 1.00 98.25 83 HIS A O 1
ATOM 631 N N . GLU A 1 84 ? -2.213 -5.834 2.824 1.00 98.25 84 GLU A N 1
ATOM 632 C CA . GLU A 1 84 ? -3.665 -5.854 2.626 1.00 98.25 84 GLU A CA 1
ATOM 633 C C . GLU A 1 84 ? -4.427 -5.903 3.949 1.00 98.25 84 GLU A C 1
ATOM 635 O O . GLU A 1 84 ? -5.428 -5.210 4.111 1.00 98.25 84 GLU A O 1
ATOM 640 N N . ILE A 1 85 ? -3.968 -6.700 4.919 1.00 97.81 85 ILE A N 1
ATOM 641 C CA . ILE A 1 85 ? -4.730 -6.918 6.151 1.00 97.81 85 ILE A CA 1
ATOM 642 C C . ILE A 1 85 ? -4.516 -5.787 7.153 1.00 97.81 85 ILE A C 1
ATOM 644 O O . ILE A 1 85 ? -5.502 -5.214 7.609 1.00 97.81 85 ILE A O 1
ATOM 648 N N . GLU A 1 86 ? -3.273 -5.427 7.478 1.00 96.75 86 GLU A N 1
ATOM 649 C CA . GLU A 1 86 ? -3.001 -4.336 8.430 1.00 96.75 86 GLU A CA 1
ATOM 650 C C . GLU A 1 86 ? -3.170 -2.953 7.808 1.00 96.75 86 GLU A C 1
ATOM 652 O O . GLU A 1 86 ? -3.480 -1.988 8.509 1.00 96.75 86 GLU A O 1
ATOM 657 N N . GLY A 1 87 ? -2.918 -2.841 6.503 1.00 96.81 87 GLY A N 1
ATOM 658 C CA . GLY A 1 87 ? -3.012 -1.579 5.779 1.00 96.81 87 GLY A CA 1
ATOM 659 C C . GLY A 1 87 ? -4.442 -1.208 5.407 1.00 96.81 87 GLY A C 1
ATOM 660 O O . GLY A 1 87 ? -4.796 -0.032 5.477 1.00 96.81 87 GLY A O 1
ATOM 661 N N . HIS A 1 88 ? -5.278 -2.194 5.058 1.00 97.31 88 HIS A N 1
ATOM 662 C CA . HIS A 1 88 ? -6.588 -1.923 4.458 1.00 97.31 88 HIS A CA 1
ATOM 663 C C . HIS A 1 88 ? -7.749 -2.663 5.128 1.00 97.31 88 HIS A C 1
ATOM 665 O O . HIS A 1 88 ? -8.692 -2.016 5.584 1.00 97.31 88 HIS A O 1
ATOM 671 N N . ALA A 1 89 ? -7.708 -3.995 5.223 1.00 97.50 89 ALA A N 1
ATOM 672 C CA . ALA A 1 89 ? -8.863 -4.783 5.654 1.00 97.50 89 ALA A CA 1
ATOM 673 C C . ALA A 1 89 ? -9.218 -4.552 7.129 1.00 97.50 89 ALA A C 1
ATOM 675 O O . ALA A 1 89 ? -10.365 -4.238 7.441 1.00 97.50 89 ALA A O 1
ATOM 676 N N . ALA A 1 90 ? -8.249 -4.676 8.040 1.00 96.69 90 ALA A N 1
ATOM 677 C CA . ALA A 1 90 ? -8.484 -4.446 9.462 1.00 96.69 90 ALA A CA 1
ATOM 678 C C . ALA A 1 90 ? -8.864 -2.980 9.751 1.00 96.69 90 ALA A C 1
ATOM 680 O O . ALA A 1 90 ? -9.850 -2.776 10.465 1.00 96.69 90 ALA A O 1
ATOM 681 N N . PRO A 1 91 ? -8.203 -1.964 9.153 1.00 96.19 91 PRO A N 1
ATOM 682 C CA . PRO A 1 91 ? -8.667 -0.582 9.249 1.00 96.19 91 PRO A CA 1
ATOM 683 C C . PRO A 1 91 ? -10.090 -0.363 8.737 1.00 96.19 91 PRO A C 1
ATOM 685 O O . PRO A 1 91 ? -10.867 0.322 9.395 1.00 96.19 91 PRO A O 1
ATOM 688 N N . GLY A 1 92 ? -10.466 -0.967 7.606 1.00 96.19 92 GLY A N 1
ATOM 689 C CA . GLY A 1 92 ? -11.820 -0.864 7.056 1.00 96.19 92 GLY A CA 1
ATOM 690 C C . GLY A 1 92 ? -12.885 -1.500 7.953 1.00 96.19 92 GLY A C 1
ATOM 691 O O . GLY A 1 92 ? -13.937 -0.907 8.183 1.00 96.19 92 GLY A O 1
ATOM 692 N N . VAL A 1 93 ? -12.598 -2.674 8.523 1.00 95.69 93 VAL A N 1
ATOM 693 C CA . VAL A 1 93 ? -13.500 -3.343 9.478 1.00 95.69 93 VAL A CA 1
ATOM 694 C C . VAL A 1 93 ? -13.656 -2.517 10.753 1.00 95.69 93 VAL A C 1
ATOM 696 O O . VAL A 1 93 ? -14.774 -2.345 11.232 1.00 95.69 93 VAL A O 1
ATOM 699 N N . ARG A 1 94 ? -12.558 -1.962 11.282 1.00 94.94 94 ARG A N 1
ATOM 700 C CA . ARG A 1 94 ? -12.604 -1.069 12.446 1.00 94.94 94 ARG A CA 1
ATOM 701 C C . ARG A 1 94 ? -13.432 0.175 12.145 1.00 94.94 94 ARG A C 1
ATOM 703 O O . ARG A 1 94 ? -14.307 0.513 12.931 1.00 94.94 94 ARG A O 1
ATOM 710 N N . ALA A 1 95 ? -13.198 0.808 10.998 1.00 95.75 95 ALA A N 1
ATOM 711 C CA . ALA A 1 95 ? -13.919 1.999 10.563 1.00 95.75 95 ALA A CA 1
ATOM 712 C C . ALA A 1 95 ? -15.441 1.805 10.542 1.00 95.75 95 ALA A C 1
ATOM 714 O O . ALA A 1 95 ? -16.175 2.706 10.935 1.00 95.75 95 ALA A O 1
ATOM 715 N N . ALA A 1 96 ? -15.910 0.626 10.122 1.00 93.56 96 ALA A N 1
ATOM 716 C CA . ALA A 1 96 ? -17.333 0.294 10.078 1.00 93.56 96 ALA A CA 1
ATOM 717 C C . ALA A 1 96 ? -17.982 0.153 11.469 1.00 93.56 96 ALA A C 1
ATOM 719 O O . ALA A 1 96 ? -19.200 0.257 11.580 1.00 93.56 96 ALA A O 1
ATOM 720 N N . ALA A 1 97 ? -17.188 -0.084 12.518 1.00 93.00 97 ALA A N 1
ATOM 721 C CA . ALA A 1 97 ? -17.656 -0.193 13.900 1.00 93.00 97 ALA A CA 1
ATOM 722 C C . ALA A 1 97 ? -17.561 1.130 14.683 1.00 93.00 97 ALA A C 1
ATOM 724 O O . ALA A 1 97 ? -17.999 1.191 15.831 1.00 93.00 97 ALA A O 1
ATOM 725 N N . LEU A 1 98 ? -16.967 2.175 14.099 1.00 94.88 98 LEU A N 1
ATOM 726 C CA . LEU A 1 98 ? -16.800 3.468 14.758 1.00 94.88 98 LEU A CA 1
ATOM 727 C C . LEU A 1 98 ? -18.043 4.355 14.592 1.00 94.88 98 LEU A C 1
ATOM 729 O O . LEU A 1 98 ? -18.732 4.279 13.574 1.00 94.88 98 LEU A O 1
ATOM 733 N N . PRO A 1 99 ? -18.323 5.244 15.564 1.00 93.62 99 PRO A N 1
ATOM 734 C CA . PRO A 1 99 ? -19.552 6.040 15.581 1.00 93.62 99 PRO A CA 1
ATOM 735 C C . PRO A 1 99 ? -19.636 7.075 14.451 1.00 93.62 99 PRO A C 1
ATOM 737 O O . PRO A 1 99 ? -20.731 7.503 14.088 1.00 93.62 99 PRO A O 1
ATOM 740 N N . LEU A 1 100 ? -18.497 7.503 13.894 1.00 94.75 100 LEU A N 1
ATOM 741 C CA . LEU A 1 100 ? -18.459 8.492 12.820 1.00 94.75 100 LEU A CA 1
ATOM 742 C C . LEU A 1 100 ? -18.236 7.824 11.460 1.00 94.75 100 LEU A C 1
ATOM 744 O O . LEU A 1 100 ? -17.180 7.249 11.202 1.00 94.75 100 LEU A O 1
ATOM 748 N N . GLY A 1 101 ? -19.169 8.026 10.527 1.00 94.38 101 GLY A N 1
ATOM 749 C CA . GLY A 1 101 ? -19.049 7.512 9.156 1.00 94.38 101 GLY A CA 1
ATOM 750 C C . GLY A 1 101 ? -17.819 8.021 8.388 1.00 94.38 101 GLY A C 1
ATOM 751 O O . GLY A 1 101 ? -17.414 7.401 7.406 1.00 94.38 101 GLY A O 1
ATOM 752 N N . ILE A 1 102 ? -17.178 9.106 8.845 1.00 96.06 102 ILE A N 1
ATOM 753 C CA . ILE A 1 102 ? -15.960 9.655 8.229 1.00 96.06 102 ILE A CA 1
ATOM 754 C C . ILE A 1 102 ? -14.801 8.652 8.203 1.00 96.06 102 ILE A C 1
ATOM 756 O O . ILE A 1 102 ? -13.998 8.687 7.277 1.00 96.06 102 ILE A O 1
ATOM 760 N N . PHE A 1 103 ? -14.730 7.723 9.159 1.00 95.44 103 PHE A N 1
ATOM 761 C CA . PHE A 1 103 ? -13.704 6.679 9.170 1.00 95.44 103 PHE A CA 1
ATOM 762 C C . PHE A 1 103 ? -13.849 5.723 7.973 1.00 95.44 103 PHE A C 1
ATOM 764 O O . PHE A 1 103 ? -12.852 5.341 7.352 1.00 95.44 103 PHE A O 1
ATOM 771 N N . ALA A 1 104 ? -15.092 5.384 7.607 1.00 93.12 104 ALA A N 1
ATOM 772 C CA . ALA A 1 104 ? -15.404 4.528 6.465 1.00 93.12 104 ALA A CA 1
ATOM 773 C C . ALA A 1 104 ? -15.341 5.295 5.131 1.00 93.12 104 ALA A C 1
ATOM 775 O O . ALA A 1 104 ? -14.780 4.797 4.151 1.00 93.12 104 ALA A O 1
ATOM 776 N N . ILE A 1 105 ? -15.868 6.526 5.091 1.00 94.25 105 ILE A N 1
ATOM 777 C CA . ILE A 1 105 ? -15.889 7.393 3.895 1.00 94.25 105 ILE A CA 1
ATOM 778 C C . ILE A 1 105 ? -14.480 7.885 3.535 1.00 94.25 105 ILE A C 1
ATOM 780 O O . ILE A 1 105 ? -14.103 7.903 2.363 1.00 94.25 105 ILE A O 1
ATOM 784 N N . GLY A 1 106 ? -13.688 8.220 4.548 1.00 96.25 106 GLY A N 1
ATOM 785 C CA . GLY A 1 106 ? -12.338 8.743 4.438 1.00 96.25 106 GLY A CA 1
ATOM 786 C C . GLY A 1 106 ? -12.255 10.267 4.493 1.00 96.25 106 GLY A C 1
ATOM 787 O O . GLY A 1 106 ? -13.146 10.985 4.042 1.00 96.25 106 GLY A O 1
ATOM 788 N N . THR A 1 107 ? -11.150 10.765 5.043 1.00 97.31 107 THR A N 1
ATOM 789 C CA . THR A 1 107 ? -10.814 12.193 5.052 1.00 97.31 107 THR A CA 1
ATOM 790 C C . THR A 1 107 ? -10.121 12.602 3.751 1.00 97.31 107 THR A C 1
ATOM 792 O O . THR A 1 107 ? -9.660 11.762 2.970 1.00 97.31 107 THR A O 1
ATOM 795 N N . ALA A 1 108 ? -9.981 13.912 3.521 1.00 95.50 108 ALA A N 1
ATOM 796 C CA . ALA A 1 108 ? -9.106 14.412 2.464 1.00 95.50 108 ALA A CA 1
ATOM 797 C C . ALA A 1 108 ? -7.682 13.854 2.651 1.00 95.50 108 ALA A C 1
ATOM 799 O O . ALA A 1 108 ? -7.126 13.920 3.752 1.00 95.50 108 ALA A O 1
ATOM 800 N N . ASN A 1 109 ? -7.115 13.291 1.578 1.00 94.44 109 ASN A N 1
ATOM 801 C CA . ASN A 1 109 ? -5.835 12.564 1.546 1.00 94.44 109 ASN A CA 1
ATOM 802 C C . ASN A 1 109 ? -5.783 11.271 2.385 1.00 94.44 109 ASN A C 1
ATOM 804 O O . ASN A 1 109 ? -4.736 10.633 2.454 1.00 94.44 109 ASN A O 1
ATOM 808 N N . GLY A 1 110 ? -6.893 10.841 2.995 1.00 96.25 110 GLY A N 1
ATOM 809 C CA . GLY A 1 110 ? -6.919 9.656 3.854 1.00 96.25 110 GLY A CA 1
ATOM 810 C C . GLY A 1 110 ? -6.612 8.358 3.108 1.00 96.25 110 GLY A C 1
ATOM 811 O O . GLY A 1 110 ? -6.021 7.448 3.675 1.00 96.25 110 GLY A O 1
ATOM 812 N N . GLY A 1 111 ? -6.951 8.281 1.817 1.00 95.06 111 GLY A N 1
ATOM 813 C CA . GLY A 1 111 ? -6.546 7.159 0.967 1.00 95.06 111 GLY A CA 1
ATOM 814 C C . GLY A 1 111 ? -5.036 7.110 0.713 1.00 95.06 111 GLY A C 1
ATOM 815 O O . GLY A 1 111 ? -4.463 6.028 0.694 1.00 95.06 111 GLY A O 1
ATOM 816 N N . ASP A 1 112 ? -4.383 8.262 0.555 1.00 95.94 112 ASP A N 1
ATOM 817 C CA . ASP A 1 112 ? -2.936 8.322 0.326 1.00 95.94 112 ASP A CA 1
ATOM 818 C C . ASP A 1 112 ? -2.175 7.967 1.602 1.00 95.94 112 ASP A C 1
ATOM 820 O O . ASP A 1 112 ? -1.243 7.167 1.574 1.00 95.94 112 ASP A O 1
ATOM 824 N N . ASP A 1 113 ? -2.595 8.524 2.738 1.00 97.56 113 ASP A N 1
ATOM 825 C CA . ASP A 1 113 ? -1.974 8.228 4.028 1.00 97.56 113 ASP A CA 1
ATOM 826 C C . ASP A 1 113 ? -2.272 6.792 4.499 1.00 97.56 113 ASP A C 1
ATOM 828 O O . ASP A 1 113 ? -1.450 6.221 5.209 1.00 97.56 113 ASP A O 1
ATOM 832 N N . GLN A 1 114 ? -3.359 6.153 4.042 1.00 97.12 114 GLN A N 1
ATOM 833 C CA . GLN A 1 114 ? -3.582 4.716 4.251 1.00 97.12 114 GLN A CA 1
ATOM 834 C C . GLN A 1 114 ? -2.538 3.858 3.510 1.00 97.12 114 GLN A C 1
ATOM 836 O O . GLN A 1 114 ? -2.011 2.900 4.074 1.00 97.12 114 GLN A O 1
ATOM 841 N N . GLU A 1 115 ? -2.174 4.219 2.278 1.00 96.62 115 GLU A N 1
ATOM 842 C CA . GLU A 1 115 ? -1.069 3.568 1.553 1.00 96.62 115 GLU A CA 1
ATOM 843 C C . GLU A 1 115 ? 0.271 3.820 2.262 1.00 96.62 115 GLU A C 1
ATOM 845 O O . GLU A 1 115 ? 1.086 2.911 2.434 1.00 96.62 115 GLU A O 1
ATOM 850 N N . GLY A 1 116 ? 0.484 5.051 2.744 1.00 97.81 116 GLY A N 1
ATOM 851 C CA . GLY A 1 116 ? 1.634 5.403 3.580 1.00 97.81 116 GLY A CA 1
ATOM 852 C C . GLY A 1 116 ? 1.712 4.563 4.859 1.00 97.81 116 GLY A C 1
ATOM 853 O O . GLY A 1 116 ? 2.785 4.072 5.210 1.00 97.81 116 GLY A O 1
ATOM 854 N N . TRP A 1 117 ? 0.574 4.335 5.516 1.00 98.12 117 TRP A N 1
ATOM 855 C CA . TRP A 1 117 ? 0.438 3.466 6.682 1.00 98.12 117 TRP A CA 1
ATOM 856 C C . TRP A 1 117 ? 0.792 2.015 6.363 1.00 98.12 117 TRP A C 1
ATOM 858 O O . TRP A 1 117 ? 1.616 1.426 7.068 1.00 98.12 117 TRP A O 1
ATOM 868 N N . ALA A 1 118 ? 0.253 1.460 5.276 1.00 97.88 118 ALA A N 1
ATOM 869 C CA . ALA A 1 118 ? 0.570 0.107 4.829 1.00 97.88 118 ALA A CA 1
ATOM 870 C C . ALA A 1 118 ? 2.079 -0.059 4.562 1.00 97.88 118 ALA A C 1
ATOM 872 O O . ALA A 1 118 ? 2.703 -1.010 5.040 1.00 97.88 118 ALA A O 1
ATOM 873 N N . LEU A 1 119 ? 2.709 0.912 3.891 1.00 98.12 119 LEU A N 1
ATOM 874 C CA . LEU A 1 119 ? 4.158 0.920 3.659 1.00 98.12 119 LEU A CA 1
ATOM 875 C C . LEU A 1 119 ? 4.974 1.082 4.952 1.00 98.12 119 LEU A C 1
ATOM 877 O O . LEU A 1 119 ? 6.037 0.471 5.085 1.00 98.12 119 LEU A O 1
ATOM 881 N N . ALA A 1 120 ? 4.491 1.862 5.920 1.00 98.19 120 ALA A N 1
ATOM 882 C CA . ALA A 1 120 ? 5.138 1.990 7.223 1.00 98.19 120 ALA A CA 1
ATOM 883 C C . ALA A 1 120 ? 5.082 0.662 7.998 1.00 98.19 120 ALA A C 1
ATOM 885 O O . ALA A 1 120 ? 6.059 0.295 8.652 1.00 98.19 120 ALA A O 1
ATOM 886 N N . ARG A 1 121 ? 3.978 -0.100 7.894 1.00 97.94 121 ARG A N 1
ATOM 887 C CA . ARG A 1 121 ? 3.898 -1.475 8.427 1.00 97.94 121 ARG A CA 1
ATOM 888 C C . ARG A 1 121 ? 4.887 -2.403 7.725 1.00 97.94 121 ARG A C 1
ATOM 890 O O . ARG A 1 121 ? 5.624 -3.103 8.414 1.00 97.94 121 ARG A O 1
ATOM 897 N N . GLU A 1 122 ? 4.971 -2.364 6.390 1.00 98.06 122 GLU A N 1
ATOM 898 C CA . GLU A 1 122 ? 5.980 -3.133 5.642 1.00 98.06 122 GLU A CA 1
ATOM 899 C C . GLU A 1 122 ? 7.401 -2.825 6.132 1.00 98.06 122 GLU A C 1
ATOM 901 O O . GLU A 1 122 ? 8.202 -3.744 6.307 1.00 98.06 122 GLU A O 1
ATOM 906 N N . ARG A 1 123 ? 7.731 -1.547 6.373 1.00 97.25 123 ARG A N 1
ATOM 907 C CA . ARG A 1 123 ? 9.056 -1.165 6.880 1.00 97.25 123 ARG A CA 1
ATOM 908 C C . ARG A 1 123 ? 9.302 -1.669 8.292 1.00 97.25 123 ARG A C 1
ATOM 910 O O . ARG A 1 123 ? 10.362 -2.241 8.529 1.00 97.25 123 ARG A O 1
ATOM 917 N N . ALA A 1 124 ? 8.349 -1.471 9.199 1.00 97.25 124 ALA A N 1
ATOM 918 C CA . ALA A 1 124 ? 8.464 -1.914 10.585 1.00 97.25 124 ALA A CA 1
ATOM 919 C C . ALA A 1 124 ? 8.637 -3.440 10.694 1.00 97.25 124 ALA A C 1
ATOM 921 O O . ALA A 1 124 ? 9.364 -3.914 11.560 1.00 97.25 124 ALA A O 1
ATOM 922 N N . ALA A 1 125 ? 8.028 -4.199 9.779 1.00 97.31 125 ALA A N 1
ATOM 923 C CA . ALA A 1 125 ? 8.166 -5.652 9.692 1.00 97.31 125 ALA A CA 1
ATOM 924 C C . ALA A 1 125 ? 9.407 -6.128 8.903 1.00 97.31 125 ALA A C 1
ATOM 926 O O . ALA A 1 125 ? 9.597 -7.329 8.735 1.00 97.31 125 ALA A O 1
ATOM 927 N N . GLY A 1 126 ? 10.247 -5.217 8.397 1.00 96.69 126 GLY A N 1
ATOM 928 C CA . GLY A 1 126 ? 11.467 -5.562 7.657 1.00 96.69 126 GLY A CA 1
ATOM 929 C C . GLY A 1 126 ? 11.264 -5.935 6.183 1.00 96.69 126 GLY A C 1
ATOM 930 O O . GLY A 1 126 ? 12.225 -6.307 5.518 1.00 96.69 126 GLY A O 1
ATOM 931 N N . TYR A 1 127 ? 10.057 -5.786 5.632 1.00 95.94 127 TYR A N 1
ATOM 932 C CA . TYR A 1 127 ? 9.745 -6.143 4.241 1.00 95.94 127 TYR A CA 1
ATOM 933 C C . TYR A 1 127 ? 9.981 -5.013 3.228 1.00 95.94 127 TYR A C 1
ATOM 935 O O . TYR A 1 127 ? 10.041 -5.254 2.020 1.00 95.94 127 TYR A O 1
ATOM 943 N N . LEU A 1 128 ? 10.144 -3.768 3.688 1.00 95.19 128 LEU A N 1
ATOM 944 C CA . LEU A 1 128 ? 10.458 -2.625 2.824 1.00 95.19 128 LEU A CA 1
ATOM 945 C C . LEU A 1 128 ? 11.973 -2.487 2.600 1.00 95.19 128 LEU A C 1
ATOM 947 O O . LEU A 1 128 ? 12.595 -1.513 3.039 1.00 95.19 128 LEU A O 1
ATOM 951 N N . VAL A 1 129 ? 12.569 -3.471 1.924 1.00 91.69 129 VAL A N 1
ATOM 952 C CA . VAL A 1 129 ? 14.020 -3.594 1.677 1.00 91.69 129 VAL A CA 1
ATOM 953 C C . VAL A 1 129 ? 14.326 -4.018 0.233 1.00 91.69 129 VAL A C 1
ATOM 955 O O . VAL A 1 129 ? 13.427 -4.427 -0.502 1.00 91.69 129 VAL A O 1
ATOM 958 N N . GLY A 1 130 ? 15.590 -3.886 -0.194 1.00 90.44 130 GLY A N 1
ATOM 959 C CA . GLY A 1 130 ? 16.104 -4.409 -1.470 1.00 90.44 130 GLY A CA 1
ATOM 960 C C . GLY A 1 130 ? 15.198 -4.144 -2.680 1.00 90.44 130 GLY A C 1
ATOM 961 O O . GLY A 1 130 ? 14.870 -2.996 -2.991 1.00 90.44 130 GLY A O 1
ATOM 962 N N . ALA A 1 131 ? 14.748 -5.222 -3.332 1.00 89.00 131 ALA A N 1
ATOM 963 C CA . ALA A 1 131 ? 13.893 -5.172 -4.520 1.00 89.00 131 ALA A CA 1
ATOM 964 C C . ALA A 1 131 ? 12.592 -4.374 -4.318 1.00 89.00 131 ALA A C 1
ATOM 966 O O . ALA A 1 131 ? 12.145 -3.691 -5.241 1.00 89.00 131 ALA A O 1
ATOM 967 N N . ARG A 1 132 ? 12.002 -4.401 -3.115 1.00 92.31 132 ARG A N 1
ATOM 968 C CA . ARG A 1 132 ? 10.768 -3.664 -2.810 1.00 92.31 132 ARG A CA 1
ATOM 969 C C . ARG A 1 132 ? 10.994 -2.149 -2.794 1.00 92.31 132 ARG A C 1
ATOM 971 O O . ARG A 1 132 ? 10.158 -1.401 -3.298 1.00 92.31 132 ARG A O 1
ATOM 978 N N . ARG A 1 133 ? 12.138 -1.682 -2.272 1.00 94.44 133 ARG A N 1
ATOM 979 C CA . ARG A 1 133 ? 12.523 -0.257 -2.319 1.00 94.44 133 ARG A CA 1
ATOM 980 C C . ARG A 1 133 ? 12.764 0.207 -3.751 1.00 94.44 133 ARG A C 1
ATOM 982 O O . ARG A 1 133 ? 12.249 1.252 -4.139 1.00 94.44 133 ARG A O 1
ATOM 989 N N . ILE A 1 134 ? 13.490 -0.587 -4.538 1.00 93.06 134 ILE A N 1
ATOM 990 C CA . ILE A 1 134 ? 13.757 -0.290 -5.953 1.00 93.06 134 ILE A CA 1
ATOM 991 C C . ILE A 1 134 ? 12.442 -0.191 -6.723 1.00 93.06 134 ILE A C 1
ATOM 993 O O . ILE A 1 134 ? 12.229 0.779 -7.444 1.00 93.06 134 ILE A O 1
ATOM 997 N N . GLU A 1 135 ? 11.527 -1.144 -6.523 1.00 92.38 135 GLU A N 1
ATOM 998 C CA . GLU A 1 135 ? 10.212 -1.131 -7.162 1.00 92.38 135 GLU A CA 1
ATOM 999 C C . GLU A 1 135 ? 9.458 0.180 -6.890 1.00 92.38 135 GLU A C 1
ATOM 1001 O O . GLU A 1 135 ? 8.993 0.828 -7.830 1.00 92.38 135 GLU A O 1
ATOM 1006 N N . LEU A 1 136 ? 9.343 0.591 -5.624 1.00 94.38 136 LEU A N 1
ATOM 1007 C CA . LEU A 1 136 ? 8.642 1.825 -5.262 1.00 94.38 136 LEU A CA 1
ATOM 1008 C C . LEU A 1 136 ? 9.379 3.079 -5.749 1.00 94.38 136 LEU A C 1
ATOM 1010 O O . LEU A 1 136 ? 8.741 4.032 -6.194 1.00 94.38 136 LEU A O 1
ATOM 1014 N N . GLY A 1 137 ? 10.713 3.074 -5.712 1.00 95.38 137 GLY A N 1
ATOM 1015 C CA . GLY A 1 137 ? 11.541 4.156 -6.236 1.00 95.38 137 GLY A CA 1
ATOM 1016 C C . GLY A 1 137 ? 11.343 4.356 -7.740 1.00 95.38 137 GLY A C 1
ATOM 1017 O O . GLY A 1 137 ? 11.060 5.472 -8.176 1.00 95.38 137 GLY A O 1
ATOM 1018 N N . LEU A 1 138 ? 11.401 3.276 -8.525 1.00 95.31 138 LEU A N 1
ATOM 1019 C CA . LEU A 1 138 ? 11.159 3.297 -9.970 1.00 95.31 138 LEU A CA 1
ATOM 1020 C C . LEU A 1 138 ? 9.741 3.768 -10.300 1.00 95.31 138 LEU A C 1
ATOM 1022 O O . LEU A 1 138 ? 9.569 4.631 -11.159 1.00 95.31 138 LEU A O 1
ATOM 1026 N N . ARG A 1 139 ? 8.723 3.260 -9.594 1.00 94.44 139 ARG A N 1
ATOM 1027 C CA . ARG A 1 139 ? 7.327 3.690 -9.781 1.00 94.44 139 ARG A CA 1
ATOM 1028 C C . ARG A 1 139 ? 7.141 5.177 -9.488 1.00 94.44 139 ARG A C 1
ATOM 1030 O O . ARG A 1 139 ? 6.489 5.863 -10.270 1.00 94.44 139 ARG A O 1
ATOM 1037 N N . HIS A 1 140 ? 7.757 5.689 -8.422 1.00 95.69 140 HIS A N 1
ATOM 1038 C CA . HIS A 1 140 ? 7.706 7.112 -8.096 1.00 95.69 140 HIS A CA 1
ATOM 1039 C C . HIS A 1 140 ? 8.415 7.964 -9.160 1.00 95.69 140 HIS A C 1
ATOM 1041 O O . HIS A 1 140 ? 7.864 8.963 -9.614 1.00 95.69 140 HIS A O 1
ATOM 1047 N N . LEU A 1 141 ? 9.613 7.571 -9.609 1.00 95.75 141 LEU A N 1
ATOM 1048 C CA . LEU A 1 141 ? 10.330 8.278 -10.679 1.00 95.75 141 LEU A CA 1
ATOM 1049 C C . LEU A 1 141 ? 9.540 8.285 -11.993 1.00 95.75 141 LEU A C 1
ATOM 1051 O O . LEU A 1 141 ? 9.465 9.324 -12.650 1.00 95.75 141 LEU A O 1
ATOM 1055 N N . ALA A 1 142 ? 8.923 7.156 -12.346 1.00 95.81 142 ALA A N 1
ATOM 1056 C CA . ALA A 1 142 ? 8.059 7.047 -13.512 1.00 95.81 142 ALA A CA 1
ATOM 1057 C C . ALA A 1 142 ? 6.842 7.968 -13.389 1.00 95.81 142 ALA A C 1
ATOM 1059 O O . ALA A 1 142 ? 6.599 8.759 -14.296 1.00 95.81 142 ALA A O 1
ATOM 1060 N N . ALA A 1 143 ? 6.143 7.956 -12.252 1.00 94.81 143 ALA A N 1
ATOM 1061 C CA . ALA A 1 143 ? 5.013 8.846 -11.994 1.00 94.81 143 ALA A CA 1
ATOM 1062 C C . ALA A 1 143 ? 5.403 10.329 -12.113 1.00 94.81 143 ALA A C 1
ATOM 1064 O O . ALA A 1 143 ? 4.772 11.083 -12.849 1.00 94.81 143 ALA A O 1
ATOM 1065 N N . ARG A 1 144 ? 6.532 10.724 -11.509 1.00 95.19 144 ARG A N 1
ATOM 1066 C CA . ARG A 1 144 ? 7.096 12.078 -11.636 1.00 95.19 144 ARG A CA 1
ATOM 1067 C C . ARG A 1 144 ? 7.504 12.432 -13.070 1.00 95.19 144 ARG A C 1
ATOM 1069 O O . ARG A 1 144 ? 7.650 13.611 -13.375 1.00 95.19 144 ARG A O 1
ATOM 1076 N N . SER A 1 145 ? 7.787 11.458 -13.937 1.00 95.25 145 SER A N 1
ATOM 1077 C CA . SER A 1 145 ? 8.052 11.731 -15.357 1.00 95.25 145 SER A CA 1
ATOM 1078 C C . SER A 1 145 ? 6.759 12.057 -16.106 1.00 95.25 145 SER A C 1
ATOM 1080 O O . SER A 1 145 ? 6.738 13.019 -16.868 1.00 95.25 145 SER A O 1
ATOM 1082 N N . VAL A 1 146 ? 5.669 11.339 -15.809 1.00 94.12 146 VAL A N 1
ATOM 1083 C CA . VAL A 1 146 ? 4.343 11.585 -16.399 1.00 94.12 146 VAL A CA 1
ATOM 1084 C C . VAL A 1 146 ? 3.818 12.964 -16.012 1.00 94.12 146 VAL A C 1
ATOM 1086 O O . VAL A 1 146 ? 3.392 13.713 -16.882 1.00 94.12 146 VAL A O 1
ATOM 1089 N N . GLU A 1 147 ? 3.950 13.359 -14.742 1.00 92.12 147 GLU A N 1
ATOM 1090 C CA . GLU A 1 147 ? 3.581 14.711 -14.282 1.00 92.12 147 GLU A CA 1
ATOM 1091 C C . GLU A 1 147 ? 4.344 15.831 -15.006 1.00 92.12 147 GLU A C 1
ATOM 1093 O O . GLU A 1 147 ? 3.868 16.959 -15.086 1.00 92.12 147 GLU A O 1
ATOM 1098 N N . ARG A 1 148 ? 5.534 15.530 -15.539 1.00 93.56 148 ARG A N 1
ATOM 1099 C CA . ARG A 1 148 ? 6.345 16.466 -16.333 1.00 93.56 148 ARG A CA 1
ATOM 1100 C C . ARG A 1 148 ? 6.058 16.384 -17.836 1.00 93.56 148 ARG A C 1
ATOM 1102 O O . ARG A 1 148 ? 6.795 16.978 -18.615 1.00 93.56 148 ARG A O 1
ATOM 1109 N N . GLY A 1 149 ? 5.027 15.648 -18.246 1.00 93.56 149 GLY A N 1
ATOM 1110 C CA . GLY A 1 149 ? 4.630 15.505 -19.645 1.00 93.56 149 GLY A CA 1
ATOM 1111 C C . GLY A 1 149 ? 5.473 14.516 -20.454 1.00 93.56 149 GLY A C 1
ATOM 1112 O O . GLY A 1 149 ? 5.431 14.561 -21.681 1.00 93.56 149 GLY A O 1
ATOM 1113 N N . ALA A 1 150 ? 6.243 13.631 -19.809 1.00 95.88 150 ALA A N 1
ATOM 1114 C CA . ALA A 1 150 ? 6.999 12.601 -20.522 1.00 95.88 150 ALA A CA 1
ATOM 1115 C C . ALA A 1 150 ? 6.054 11.643 -21.265 1.00 95.88 150 ALA A C 1
ATOM 1117 O O . ALA A 1 150 ? 5.035 11.219 -20.712 1.00 95.88 150 ALA A O 1
ATOM 1118 N N . SER A 1 151 ? 6.408 11.255 -22.493 1.00 95.94 151 SER A N 1
ATOM 1119 C CA . SER A 1 151 ? 5.662 10.225 -23.220 1.00 95.94 151 SER A CA 1
ATOM 1120 C C . SER A 1 151 ? 5.856 8.843 -22.583 1.00 95.94 151 SER A C 1
ATOM 1122 O O . SER A 1 151 ? 6.773 8.620 -21.789 1.00 95.94 151 SER A O 1
ATOM 1124 N N . PHE A 1 152 ? 5.028 7.870 -22.972 1.00 95.75 152 PHE A N 1
ATOM 1125 C CA . PHE A 1 152 ? 5.206 6.472 -22.561 1.00 95.75 152 PHE A CA 1
ATOM 1126 C C . PHE A 1 152 ? 6.626 5.954 -22.848 1.00 95.75 152 PHE A C 1
ATOM 1128 O O . PHE A 1 152 ? 7.237 5.303 -21.998 1.00 95.75 152 PHE A O 1
ATOM 1135 N N . VAL A 1 153 ? 7.156 6.268 -24.035 1.00 97.00 153 VAL A N 1
ATOM 1136 C CA . VAL A 1 153 ? 8.491 5.835 -24.471 1.00 97.00 153 VAL A CA 1
ATOM 1137 C C . VAL A 1 153 ? 9.576 6.509 -23.635 1.00 97.00 153 VAL A C 1
ATOM 1139 O O . VAL A 1 153 ? 10.514 5.837 -23.209 1.00 97.00 153 VAL A O 1
ATOM 1142 N N . ASP A 1 154 ? 9.433 7.802 -23.337 1.00 97.81 154 ASP A N 1
ATOM 1143 C CA . ASP A 1 154 ? 10.391 8.528 -22.495 1.00 97.81 154 ASP A CA 1
ATOM 1144 C C . ASP A 1 154 ? 10.414 7.972 -21.069 1.00 97.81 154 ASP A C 1
ATOM 1146 O O . ASP A 1 154 ? 11.486 7.758 -20.501 1.00 97.81 154 ASP A O 1
ATOM 1150 N N . THR A 1 155 ? 9.244 7.657 -20.500 1.00 97.31 155 THR A N 1
ATOM 1151 C CA . THR A 1 155 ? 9.145 7.002 -19.190 1.00 97.31 155 THR A CA 1
ATOM 1152 C C . THR A 1 155 ? 9.805 5.620 -19.196 1.00 97.31 155 THR A C 1
ATOM 1154 O O . THR A 1 155 ? 10.526 5.290 -18.255 1.00 97.31 155 THR A O 1
ATOM 1157 N N . ALA A 1 156 ? 9.593 4.808 -20.237 1.00 97.31 156 ALA A N 1
ATOM 1158 C CA . ALA A 1 156 ? 10.215 3.488 -20.348 1.00 97.31 156 ALA A CA 1
ATOM 1159 C C . ALA A 1 156 ? 11.748 3.584 -20.443 1.00 97.31 156 ALA A C 1
ATOM 1161 O O . ALA A 1 156 ? 12.447 2.902 -19.695 1.00 97.31 156 ALA A O 1
ATOM 1162 N N . ARG A 1 157 ? 12.272 4.495 -21.274 1.00 97.44 157 ARG A N 1
ATOM 1163 C CA . ARG A 1 157 ? 13.719 4.755 -21.394 1.00 97.44 157 ARG A CA 1
ATOM 1164 C C . ARG A 1 157 ? 14.329 5.258 -20.090 1.00 97.44 157 ARG A C 1
ATOM 1166 O O . ARG A 1 157 ? 15.410 4.821 -19.707 1.00 97.44 157 ARG A O 1
ATOM 1173 N N . LEU A 1 158 ? 13.627 6.147 -19.382 1.00 96.81 158 LEU A N 1
ATOM 1174 C CA . LEU A 1 158 ? 14.035 6.593 -18.050 1.00 96.81 158 LEU A CA 1
ATOM 1175 C C . LEU A 1 158 ? 14.167 5.402 -17.097 1.00 96.81 158 LEU A C 1
ATOM 1177 O O . LEU A 1 158 ? 15.151 5.309 -16.374 1.00 96.81 158 LEU A O 1
ATOM 1181 N N . LEU A 1 159 ? 13.188 4.500 -17.077 1.00 96.31 159 LEU A N 1
ATOM 1182 C CA . LEU A 1 159 ? 13.201 3.331 -16.199 1.00 96.31 159 LEU A CA 1
ATOM 1183 C C . LEU A 1 159 ? 14.359 2.378 -16.511 1.00 96.31 159 LEU A C 1
ATOM 1185 O O . LEU A 1 159 ? 15.010 1.907 -15.581 1.00 96.31 159 LEU A O 1
ATOM 1189 N N . GLU A 1 160 ? 14.654 2.134 -17.789 1.00 94.69 160 GLU A N 1
ATOM 1190 C CA . GLU A 1 160 ? 15.823 1.347 -18.206 1.00 94.69 160 GLU A CA 1
ATOM 1191 C C . GLU A 1 160 ? 17.130 2.001 -17.745 1.00 94.69 160 GLU A C 1
ATOM 1193 O O . GLU A 1 160 ? 17.946 1.354 -17.090 1.00 94.69 160 GLU A O 1
ATOM 1198 N N . ALA A 1 161 ? 17.286 3.309 -17.974 1.00 93.81 161 ALA A N 1
ATOM 1199 C CA . ALA A 1 161 ? 18.459 4.067 -17.533 1.00 93.81 161 ALA A CA 1
ATOM 1200 C C . ALA A 1 161 ? 18.616 4.110 -16.003 1.00 93.81 161 ALA A C 1
ATOM 1202 O O . ALA A 1 161 ? 19.708 4.343 -15.489 1.00 93.81 161 ALA A O 1
ATOM 1203 N N . ARG A 1 162 ? 17.524 3.901 -15.263 1.00 91.56 162 ARG A N 1
ATOM 1204 C CA . ARG A 1 162 ? 17.496 3.857 -13.798 1.00 91.56 162 ARG A CA 1
ATOM 1205 C C . ARG A 1 162 ? 17.538 2.429 -13.250 1.00 91.56 162 ARG A C 1
ATOM 1207 O O . ARG A 1 162 ? 17.280 2.244 -12.073 1.00 91.56 162 ARG A O 1
ATOM 1214 N N . GLY A 1 163 ? 17.872 1.418 -14.050 1.00 85.75 163 GLY A N 1
ATOM 1215 C CA . GLY A 1 163 ? 18.111 0.067 -13.534 1.00 85.75 163 GLY A CA 1
ATOM 1216 C C . GLY A 1 163 ? 16.846 -0.766 -13.318 1.00 85.75 163 GLY A C 1
ATOM 1217 O O . GLY A 1 163 ? 16.806 -1.616 -12.426 1.00 85.75 163 GLY A O 1
ATOM 1218 N N . ALA A 1 164 ? 15.802 -0.555 -14.127 1.00 90.62 164 ALA A N 1
ATOM 1219 C CA . ALA A 1 164 ? 14.751 -1.560 -14.268 1.00 90.62 164 ALA A CA 1
ATOM 1220 C C . ALA A 1 164 ? 15.368 -2.928 -14.617 1.00 90.62 164 ALA A C 1
ATOM 1222 O O . ALA A 1 164 ? 16.302 -3.019 -15.410 1.00 90.62 164 ALA A O 1
ATOM 1223 N N . ARG A 1 165 ? 14.831 -4.010 -14.039 1.00 88.00 165 ARG A N 1
ATOM 1224 C CA . ARG A 1 165 ? 15.430 -5.357 -14.151 1.00 88.00 165 ARG A CA 1
ATOM 1225 C C . ARG A 1 165 ? 15.453 -5.904 -15.578 1.00 88.00 165 ARG A C 1
ATOM 1227 O O . ARG A 1 165 ? 16.247 -6.784 -15.887 1.00 88.00 165 ARG A O 1
ATOM 1234 N N . SER A 1 166 ? 14.533 -5.439 -16.415 1.00 91.31 166 SER A N 1
ATOM 1235 C CA . SER A 1 166 ? 14.441 -5.768 -17.834 1.00 91.31 166 SER A CA 1
ATOM 1236 C C . SER A 1 166 ? 13.578 -4.734 -18.553 1.00 91.31 166 SER A C 1
ATOM 1238 O O . SER A 1 166 ? 12.774 -4.041 -17.921 1.00 91.31 166 SER A O 1
ATOM 1240 N N . THR A 1 167 ? 13.664 -4.691 -19.883 1.00 93.56 167 THR A N 1
ATOM 1241 C CA . THR A 1 167 ? 12.761 -3.891 -20.727 1.00 93.56 167 THR A CA 1
ATOM 1242 C C . THR A 1 167 ? 11.292 -4.219 -20.453 1.00 93.56 167 THR A C 1
ATOM 1244 O O . THR A 1 167 ? 10.462 -3.322 -20.345 1.00 93.56 167 THR A O 1
ATOM 1247 N N . ALA A 1 168 ? 10.952 -5.496 -20.243 1.00 93.69 168 ALA A N 1
ATOM 1248 C CA . ALA A 1 168 ? 9.591 -5.892 -19.882 1.00 93.69 168 ALA A CA 1
ATOM 1249 C C . ALA A 1 168 ? 9.139 -5.294 -18.534 1.00 93.69 168 ALA A C 1
ATOM 1251 O O . ALA A 1 168 ? 7.988 -4.874 -18.404 1.00 93.69 168 ALA A O 1
ATOM 1252 N N . ASP A 1 169 ? 10.028 -5.215 -17.537 1.00 92.06 169 ASP A N 1
ATOM 1253 C CA . ASP A 1 169 ? 9.724 -4.578 -16.249 1.00 92.06 169 ASP A CA 1
ATOM 1254 C C . ASP A 1 169 ? 9.548 -3.058 -16.400 1.00 92.06 169 ASP A C 1
ATOM 1256 O O . ASP A 1 169 ? 8.588 -2.494 -15.870 1.00 92.06 169 ASP A O 1
ATOM 1260 N N . ALA A 1 170 ? 10.407 -2.406 -17.193 1.00 95.44 170 ALA A N 1
ATOM 1261 C CA . ALA A 1 170 ? 10.296 -0.983 -17.515 1.00 95.44 170 ALA A CA 1
ATOM 1262 C C . ALA A 1 170 ? 8.965 -0.660 -18.215 1.00 95.44 170 ALA A C 1
ATOM 1264 O O . ALA A 1 170 ? 8.219 0.208 -17.758 1.00 95.44 170 ALA A O 1
ATOM 1265 N N . LEU A 1 171 ? 8.610 -1.413 -19.261 1.00 95.69 171 LEU A N 1
ATOM 1266 C CA . LEU A 1 171 ? 7.345 -1.260 -19.986 1.00 95.69 171 LEU A CA 1
ATOM 1267 C C . LEU A 1 171 ? 6.134 -1.498 -19.079 1.00 95.69 171 LEU A C 1
ATOM 1269 O O . LEU A 1 171 ? 5.150 -0.762 -19.152 1.00 95.69 171 LEU A O 1
ATOM 1273 N N . ARG A 1 172 ? 6.200 -2.488 -18.181 1.00 92.38 172 ARG A N 1
ATOM 1274 C CA . ARG A 1 172 ? 5.133 -2.770 -17.211 1.00 92.38 172 ARG A CA 1
ATOM 1275 C C . ARG A 1 172 ? 4.924 -1.608 -16.238 1.00 92.38 172 ARG A C 1
ATOM 1277 O O . ARG A 1 172 ? 3.775 -1.267 -15.946 1.00 92.38 172 ARG A O 1
ATOM 1284 N N . ILE A 1 173 ? 5.999 -1.011 -15.717 1.00 93.69 173 ILE A N 1
ATOM 1285 C CA . ILE A 1 173 ? 5.911 0.149 -14.816 1.00 93.69 173 ILE A CA 1
ATOM 1286 C C . ILE A 1 173 ? 5.428 1.386 -15.585 1.00 93.69 173 ILE A C 1
ATOM 1288 O O . ILE A 1 173 ? 4.521 2.064 -15.104 1.00 93.69 173 ILE A O 1
ATOM 1292 N N . ALA A 1 174 ? 5.944 1.641 -16.792 1.00 94.94 174 ALA A N 1
ATOM 1293 C CA . ALA A 1 174 ? 5.485 2.732 -17.654 1.00 94.94 174 ALA A CA 1
ATOM 1294 C C . ALA A 1 174 ? 3.980 2.613 -17.951 1.00 94.94 174 ALA A C 1
ATOM 1296 O O . ALA A 1 174 ? 3.221 3.548 -17.703 1.00 94.94 174 ALA A O 1
ATOM 1297 N N . ALA A 1 175 ? 3.514 1.427 -18.357 1.00 92.56 175 ALA A N 1
ATOM 1298 C CA . ALA A 1 175 ? 2.093 1.161 -18.579 1.00 92.56 175 ALA A CA 1
ATOM 1299 C C . ALA A 1 175 ? 1.272 1.381 -17.310 1.00 92.56 175 ALA A C 1
ATOM 1301 O O . ALA A 1 175 ? 0.154 1.884 -17.364 1.00 92.56 175 ALA A O 1
ATOM 1302 N N . ARG A 1 176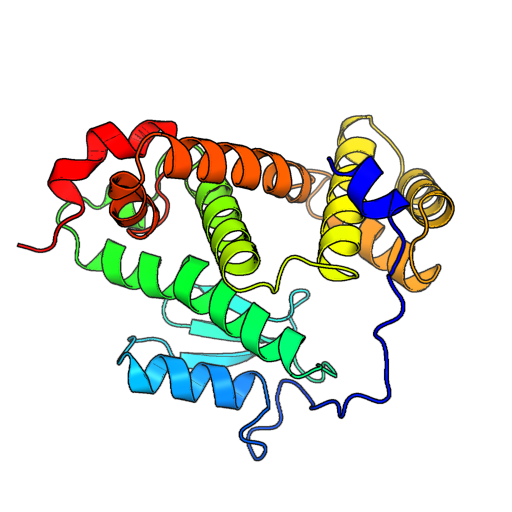 ? 1.825 1.035 -16.144 1.00 90.25 176 ARG A N 1
ATOM 1303 C CA . ARG A 1 176 ? 1.148 1.239 -14.868 1.00 90.25 176 ARG A CA 1
ATOM 1304 C C . ARG A 1 176 ? 0.914 2.713 -14.550 1.00 90.25 176 ARG A C 1
ATOM 1306 O O . ARG A 1 176 ? -0.200 3.019 -14.137 1.00 90.25 176 ARG A O 1
ATOM 1313 N N . VAL A 1 177 ? 1.906 3.582 -14.736 1.00 92.19 177 VAL A N 1
ATOM 1314 C CA . VAL A 1 177 ? 1.795 5.011 -14.378 1.00 92.19 177 VAL A CA 1
ATOM 1315 C C . VAL A 1 177 ? 1.044 5.850 -15.416 1.00 92.19 177 VAL A C 1
ATOM 1317 O O . VAL A 1 177 ? 0.444 6.854 -15.051 1.00 92.19 177 VAL A O 1
ATOM 1320 N N . HIS A 1 178 ? 1.032 5.423 -16.683 1.00 90.94 178 HIS A N 1
ATOM 1321 C CA . HIS A 1 178 ? 0.303 6.094 -17.770 1.00 90.94 178 HIS A CA 1
ATOM 1322 C C . HIS A 1 178 ? -1.192 5.726 -17.834 1.00 90.94 178 HIS A C 1
ATOM 1324 O O . HIS A 1 178 ? -1.976 6.413 -18.490 1.00 90.94 178 HIS A O 1
ATOM 1330 N N . ARG A 1 179 ? -1.630 4.662 -17.143 1.00 84.44 179 ARG A N 1
ATOM 1331 C CA . ARG A 1 179 ? -3.055 4.286 -17.067 1.00 84.44 179 ARG A CA 1
ATOM 1332 C C . ARG A 1 179 ? -3.903 5.382 -16.413 1.00 84.44 179 ARG A C 1
ATOM 1334 O O . ARG A 1 179 ? -3.445 6.095 -15.527 1.00 84.44 179 ARG A O 1
ATOM 1341 N N . GLY A 1 180 ? -5.170 5.469 -16.830 1.00 66.25 180 GLY A N 1
ATOM 1342 C CA . GLY A 1 180 ? -6.129 6.428 -16.272 1.00 66.25 180 GLY A CA 1
ATOM 1343 C C . GLY A 1 180 ? -5.826 7.885 -16.632 1.00 66.25 180 GLY A C 1
ATOM 1344 O O . GLY A 1 180 ? -6.095 8.765 -15.826 1.00 66.25 180 GLY A O 1
ATOM 1345 N N . GLY A 1 181 ? -5.230 8.139 -17.804 1.00 63.00 181 GLY A N 1
ATOM 1346 C CA . GLY A 1 181 ? -4.953 9.496 -18.294 1.00 63.00 181 GLY A CA 1
ATOM 1347 C C . GLY A 1 181 ? -3.730 10.170 -17.666 1.00 63.00 181 GLY A C 1
ATOM 1348 O O . GLY A 1 181 ? -3.638 11.390 -17.696 1.00 63.00 181 GLY A O 1
ATOM 1349 N N . GLY A 1 182 ? -2.805 9.404 -17.079 1.00 62.25 182 GLY A N 1
ATOM 1350 C CA . GLY A 1 182 ? -1.586 9.961 -16.482 1.00 62.25 182 GLY A CA 1
ATOM 1351 C C . GLY A 1 182 ? -1.764 10.550 -15.080 1.00 62.25 182 GLY A C 1
ATOM 1352 O O . GLY A 1 182 ? -0.877 11.250 -14.605 1.00 62.25 182 GLY A O 1
ATOM 1353 N N . LEU A 1 183 ? -2.859 10.218 -14.379 1.00 6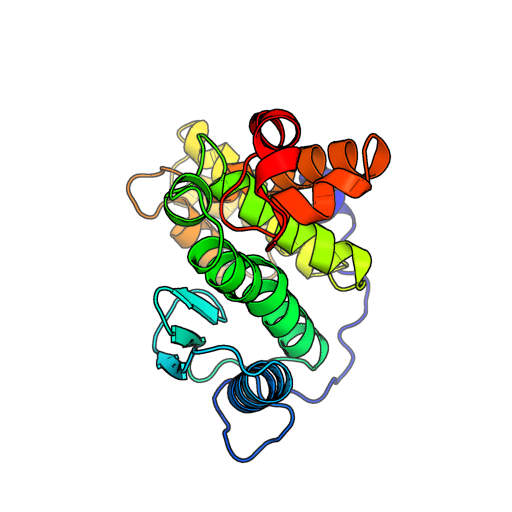0.94 183 LEU A N 1
ATOM 1354 C CA . LEU A 1 183 ? -3.086 10.593 -12.971 1.00 60.94 183 LEU A CA 1
ATOM 1355 C C . LEU A 1 183 ? -1.978 10.104 -12.018 1.00 60.94 183 LEU A C 1
ATOM 1357 O O . LEU A 1 183 ? -1.895 10.575 -10.889 1.00 60.94 183 LEU A O 1
ATOM 1361 N N . ALA A 1 184 ? -1.153 9.143 -12.456 1.00 73.75 184 ALA A N 1
ATOM 1362 C CA . ALA A 1 184 ? 0.124 8.776 -11.849 1.00 73.75 184 ALA A CA 1
ATOM 1363 C C . ALA A 1 184 ? 0.089 8.583 -10.318 1.00 73.75 184 ALA A C 1
ATOM 1365 O O . ALA A 1 184 ? 1.030 8.960 -9.622 1.00 73.75 184 ALA A O 1
ATOM 1366 N N . ARG A 1 185 ? -0.964 7.930 -9.793 1.00 81.81 185 ARG A N 1
ATOM 1367 C CA . ARG A 1 185 ? -1.218 7.739 -8.346 1.00 81.81 185 ARG A CA 1
ATOM 1368 C C . ARG A 1 185 ? -0.008 7.242 -7.549 1.00 81.81 185 ARG A C 1
ATOM 1370 O O . ARG A 1 185 ? 0.137 7.585 -6.387 1.00 81.81 185 ARG A O 1
ATOM 1377 N N . GLU A 1 186 ? 0.903 6.495 -8.168 1.00 85.75 186 GLU A N 1
ATOM 1378 C CA . GLU A 1 186 ? 2.153 6.037 -7.540 1.00 85.75 186 GLU A CA 1
ATOM 1379 C C . GLU A 1 186 ? 3.038 7.189 -7.004 1.00 85.75 186 GLU A C 1
ATOM 1381 O O . GLU A 1 186 ? 3.905 6.953 -6.160 1.00 85.75 186 GLU A O 1
ATOM 1386 N N . VAL A 1 187 ? 2.836 8.437 -7.453 1.00 91.06 187 VAL A N 1
ATOM 1387 C CA . VAL A 1 187 ? 3.560 9.607 -6.937 1.00 91.06 187 VAL A CA 1
ATOM 1388 C C . VAL A 1 187 ? 3.322 9.824 -5.440 1.00 91.06 187 VAL A C 1
ATOM 1390 O O . VAL A 1 187 ? 4.245 10.255 -4.746 1.00 91.06 187 VAL A O 1
ATOM 1393 N N . VAL A 1 188 ? 2.137 9.474 -4.924 1.00 91.94 188 VAL A N 1
ATOM 1394 C CA . VAL A 1 188 ? 1.721 9.802 -3.549 1.00 91.94 188 VAL A CA 1
ATOM 1395 C C . VAL A 1 188 ? 2.306 8.861 -2.495 1.00 91.94 188 VAL A C 1
ATOM 1397 O O . VAL A 1 188 ? 2.416 9.247 -1.335 1.00 91.94 188 VAL A O 1
ATOM 1400 N N . TYR A 1 189 ? 2.749 7.661 -2.886 1.00 94.19 189 TYR A N 1
ATOM 1401 C CA . TYR A 1 189 ? 3.132 6.593 -1.954 1.00 94.19 189 TYR A CA 1
ATOM 1402 C C . TYR A 1 189 ? 4.344 6.945 -1.083 1.00 94.19 189 TYR A C 1
ATOM 1404 O O . TYR A 1 189 ? 4.292 6.812 0.138 1.00 94.19 189 TYR A O 1
ATOM 1412 N N . LEU A 1 190 ? 5.443 7.416 -1.685 1.00 96.62 190 LEU A N 1
ATOM 1413 C CA . LEU A 1 190 ? 6.646 7.768 -0.918 1.00 96.62 190 LEU A CA 1
ATOM 1414 C C . LEU A 1 190 ? 6.454 9.019 -0.046 1.00 96.62 190 LEU A C 1
ATOM 1416 O O . LEU A 1 190 ? 6.870 8.982 1.111 1.00 96.62 190 LEU A O 1
ATOM 1420 N N . PRO A 1 191 ? 5.823 10.107 -0.533 1.00 96.94 191 PRO A N 1
ATOM 1421 C CA . PRO A 1 191 ? 5.450 11.225 0.327 1.00 96.94 191 PRO A CA 1
ATOM 1422 C C . PRO A 1 191 ? 4.541 10.813 1.491 1.00 96.94 191 PRO A C 1
ATOM 1424 O O . PRO A 1 191 ? 4.792 11.234 2.616 1.00 96.94 191 PRO A O 1
ATOM 1427 N N . ALA A 1 192 ? 3.522 9.981 1.250 1.00 97.50 192 ALA A N 1
ATOM 1428 C CA . ALA A 1 192 ? 2.618 9.508 2.298 1.00 97.50 192 ALA A CA 1
ATOM 1429 C C . ALA A 1 192 ? 3.343 8.671 3.355 1.00 97.50 192 ALA A C 1
ATOM 1431 O O . ALA A 1 192 ? 3.161 8.901 4.546 1.00 97.50 192 ALA A O 1
ATOM 1432 N N . LEU A 1 193 ? 4.228 7.765 2.930 1.00 98.19 193 LEU A N 1
ATOM 1433 C CA . LEU A 1 193 ? 5.085 7.004 3.836 1.00 98.19 193 LEU A CA 1
ATOM 1434 C C . LEU A 1 193 ? 5.895 7.924 4.759 1.00 98.19 193 LEU A C 1
ATOM 1436 O O . LEU A 1 193 ? 5.872 7.741 5.971 1.00 98.19 193 LEU A O 1
ATOM 1440 N N . LEU A 1 194 ? 6.556 8.943 4.200 1.00 98.00 194 LEU A N 1
ATOM 1441 C CA . LEU A 1 194 ? 7.343 9.894 4.991 1.00 98.00 194 LEU A CA 1
ATOM 1442 C C . LEU A 1 194 ? 6.480 10.692 5.977 1.00 98.00 194 LEU A C 1
ATOM 1444 O O . LEU A 1 194 ? 6.888 10.873 7.121 1.00 98.00 194 LEU A O 1
ATOM 1448 N N . ARG A 1 195 ? 5.289 11.146 5.560 1.00 97.69 195 ARG A N 1
ATOM 1449 C CA . ARG A 1 195 ? 4.356 11.857 6.451 1.00 97.69 195 ARG A CA 1
ATOM 1450 C C . ARG A 1 195 ? 3.884 10.977 7.604 1.00 97.69 195 ARG A C 1
ATOM 1452 O O . ARG A 1 195 ? 3.876 11.427 8.745 1.00 97.69 195 ARG A O 1
ATOM 1459 N N . VAL A 1 196 ? 3.494 9.736 7.311 1.00 98.31 196 VAL A N 1
ATOM 1460 C CA . VAL A 1 196 ? 3.021 8.789 8.326 1.00 98.31 196 VAL A CA 1
ATOM 1461 C C . VAL A 1 196 ? 4.140 8.437 9.301 1.00 98.31 196 VAL A C 1
ATOM 1463 O O . VAL A 1 196 ? 3.914 8.432 10.504 1.00 98.31 196 VAL A O 1
ATOM 1466 N N . GLU A 1 197 ? 5.354 8.181 8.818 1.00 98.25 197 GLU A N 1
ATOM 1467 C CA . GLU A 1 197 ? 6.489 7.880 9.694 1.00 98.25 197 GLU A CA 1
ATOM 1468 C C . GLU A 1 197 ? 6.873 9.062 10.580 1.00 98.25 197 GLU A C 1
ATOM 1470 O O . GLU A 1 197 ? 7.090 8.861 11.772 1.00 98.25 197 GLU A O 1
ATOM 1475 N N . ALA A 1 198 ? 6.899 10.283 10.036 1.00 98.19 198 ALA A N 1
ATOM 1476 C CA . ALA A 1 198 ? 7.133 11.487 10.830 1.00 98.19 198 ALA A CA 1
ATOM 1477 C C . ALA A 1 198 ? 6.082 11.627 11.944 1.00 98.19 198 ALA A C 1
ATOM 1479 O O . ALA A 1 198 ? 6.436 11.777 13.111 1.00 98.19 198 ALA A O 1
ATOM 1480 N N . MET A 1 199 ? 4.800 11.453 11.606 1.00 97.62 199 MET A N 1
ATOM 1481 C CA . MET A 1 199 ? 3.712 11.479 12.586 1.00 97.62 199 MET A CA 1
ATOM 1482 C C . MET A 1 199 ? 3.862 10.398 13.660 1.00 97.62 199 MET A C 1
ATOM 1484 O O . MET A 1 199 ? 3.611 10.658 14.828 1.00 97.62 199 MET A O 1
ATOM 1488 N N . LEU A 1 200 ? 4.274 9.182 13.301 1.00 97.44 200 LEU A N 1
ATOM 1489 C CA . LEU A 1 200 ? 4.442 8.100 14.274 1.00 97.44 200 LEU A CA 1
ATOM 1490 C C . LEU A 1 200 ? 5.646 8.293 15.192 1.00 97.44 200 LEU A C 1
ATOM 1492 O O . LEU A 1 200 ? 5.624 7.787 16.309 1.00 97.44 200 LEU A O 1
ATOM 1496 N N . VAL A 1 201 ? 6.680 9.001 14.736 1.00 97.69 201 VAL A N 1
ATOM 1497 C CA . VAL A 1 201 ? 7.806 9.403 15.585 1.00 97.69 201 VAL A CA 1
ATOM 1498 C C . VAL A 1 201 ? 7.365 10.480 16.575 1.00 97.69 201 VAL A C 1
ATOM 1500 O O . VAL A 1 201 ? 7.680 10.384 17.757 1.00 97.69 201 VAL A O 1
ATOM 1503 N N . GLU A 1 202 ? 6.619 11.482 16.111 1.00 97.31 202 GLU A N 1
ATOM 1504 C CA . GLU A 1 202 ? 6.176 12.607 16.942 1.00 97.31 202 GLU A CA 1
ATOM 1505 C C . GLU A 1 202 ? 5.036 12.227 17.899 1.00 97.31 202 GLU A C 1
ATOM 1507 O O . GLU A 1 202 ? 5.021 12.638 19.058 1.00 97.31 202 GLU A O 1
ATOM 1512 N N . GLN A 1 203 ? 4.065 11.448 17.419 1.00 96.75 203 GLN A N 1
ATOM 1513 C CA . GLN A 1 203 ? 2.827 11.103 18.120 1.00 96.75 203 GLN A CA 1
ATOM 1514 C C . GLN A 1 203 ? 2.443 9.627 17.884 1.00 96.75 203 GLN A C 1
ATOM 1516 O O . GLN A 1 203 ? 1.446 9.337 17.213 1.00 96.75 203 GLN A O 1
ATOM 1521 N N . PRO A 1 204 ? 3.173 8.659 18.476 1.00 95.38 204 PRO A N 1
ATOM 1522 C CA . PRO A 1 204 ? 2.944 7.225 18.256 1.00 95.38 204 PRO A CA 1
ATOM 1523 C C . PRO A 1 204 ? 1.499 6.768 18.508 1.00 95.38 204 PRO A C 1
ATOM 1525 O O . PRO A 1 204 ? 0.986 5.897 17.803 1.00 95.38 204 PRO A O 1
ATOM 1528 N N . ALA A 1 205 ? 0.819 7.386 19.482 1.00 94.88 205 ALA A N 1
ATOM 1529 C CA . ALA A 1 205 ? -0.564 7.074 19.844 1.00 94.88 205 ALA A CA 1
ATOM 1530 C C . ALA A 1 205 ? -1.566 7.332 18.701 1.00 94.88 205 ALA A C 1
ATOM 1532 O O . ALA A 1 205 ? -2.597 6.665 18.625 1.00 94.88 205 ALA A O 1
ATOM 1533 N N . LEU A 1 206 ? -1.260 8.244 17.769 1.00 95.94 206 LEU A N 1
ATOM 1534 C CA . LEU A 1 206 ? -2.115 8.496 16.605 1.00 95.94 206 LEU A CA 1
ATOM 1535 C C . LEU A 1 206 ? -2.065 7.369 15.566 1.00 95.94 206 LEU A C 1
ATOM 1537 O O . LEU A 1 206 ? -2.907 7.332 14.668 1.00 95.94 206 LEU A O 1
ATOM 1541 N N . GLY A 1 207 ? -1.156 6.400 15.714 1.00 95.44 207 GLY A N 1
ATOM 1542 C CA . GLY A 1 207 ? -1.162 5.183 14.907 1.00 95.44 207 GLY A CA 1
ATOM 1543 C C . GLY A 1 207 ? -2.471 4.397 15.018 1.00 95.44 207 GLY A C 1
ATOM 1544 O O . GLY A 1 207 ? -2.937 3.862 14.016 1.00 95.44 207 GLY A O 1
ATOM 1545 N N . GLU A 1 208 ? -3.119 4.386 16.189 1.00 94.25 208 GLU A N 1
ATOM 1546 C CA . GLU A 1 208 ? -4.434 3.748 16.354 1.00 94.25 208 GLU A CA 1
ATOM 1547 C C . GLU A 1 208 ? -5.496 4.423 15.476 1.00 94.25 208 GLU A C 1
ATOM 1549 O O . GLU A 1 208 ? -6.297 3.751 14.820 1.00 94.25 208 GLU A O 1
ATOM 1554 N N . VAL A 1 209 ? -5.448 5.753 15.387 1.00 96.38 209 VAL A N 1
ATOM 1555 C CA . VAL A 1 209 ? -6.370 6.550 14.573 1.00 96.38 209 VAL A CA 1
ATOM 1556 C C . VAL A 1 209 ? -6.131 6.320 13.081 1.00 96.38 209 VAL A C 1
ATOM 1558 O O . VAL A 1 209 ? -7.084 6.104 12.335 1.00 96.38 209 VAL A O 1
ATOM 1561 N N . LEU A 1 210 ? -4.870 6.290 12.637 1.00 96.25 210 LEU A N 1
ATOM 1562 C CA . LEU A 1 210 ? -4.530 5.960 11.245 1.00 96.25 210 LEU A CA 1
ATOM 1563 C C . LEU A 1 210 ? -4.956 4.530 10.877 1.00 96.25 210 LEU A C 1
ATOM 1565 O O . LEU A 1 210 ? -5.382 4.277 9.754 1.00 96.25 210 LEU A O 1
ATOM 1569 N N . SER A 1 211 ? -4.931 3.610 11.844 1.00 95.44 211 SER A N 1
ATOM 1570 C CA . SER A 1 211 ? -5.413 2.232 11.686 1.00 95.44 211 SER A CA 1
ATOM 1571 C C . SER A 1 211 ? -6.942 2.082 11.745 1.00 95.44 211 SER A C 1
ATOM 1573 O O . SER A 1 211 ? -7.446 0.963 11.833 1.00 95.44 211 SER A O 1
ATOM 1575 N N . SER A 1 212 ? -7.689 3.189 11.716 1.00 95.25 212 SER A N 1
ATOM 1576 C CA . SER A 1 212 ? -9.151 3.225 11.863 1.00 95.25 212 SER A CA 1
ATOM 1577 C C . SER A 1 212 ? -9.891 3.579 10.575 1.00 95.25 212 SER A C 1
ATOM 1579 O O . SER A 1 212 ? -10.984 4.128 10.621 1.00 95.25 212 SER A O 1
ATOM 1581 N N . GLY A 1 213 ? -9.307 3.272 9.418 1.00 94.31 213 GLY A N 1
ATOM 1582 C CA . GLY A 1 213 ? -9.928 3.462 8.109 1.00 94.31 213 GLY A CA 1
ATOM 1583 C C . GLY A 1 213 ? -9.070 4.325 7.200 1.00 94.31 213 GLY A C 1
ATOM 1584 O O . GLY A 1 213 ? -7.853 4.165 7.150 1.00 94.31 213 GLY A O 1
ATOM 1585 N N . ARG A 1 214 ? -9.709 5.234 6.459 1.00 95.69 214 ARG A N 1
ATOM 1586 C CA . ARG A 1 214 ? -9.027 6.172 5.552 1.00 95.69 214 ARG A CA 1
ATOM 1587 C C . ARG A 1 214 ? -8.856 7.529 6.228 1.00 95.69 214 ARG A C 1
ATOM 1589 O O . ARG A 1 214 ? -9.514 8.499 5.857 1.00 95.69 214 ARG A O 1
ATOM 1596 N N . VAL A 1 215 ? -7.994 7.589 7.240 1.00 97.25 215 VAL A N 1
ATOM 1597 C CA . VAL A 1 215 ? -7.716 8.818 7.998 1.00 97.25 215 VAL A CA 1
ATOM 1598 C C . VAL A 1 215 ? -6.365 9.388 7.593 1.00 97.25 215 VAL A C 1
ATOM 1600 O O . VAL A 1 215 ? -5.358 8.689 7.603 1.00 97.25 215 VAL A O 1
ATOM 1603 N N . SER A 1 216 ? -6.343 10.671 7.248 1.00 97.62 216 SER A N 1
ATOM 1604 C CA . SER A 1 216 ? -5.112 11.393 6.945 1.00 97.62 216 SER A CA 1
ATOM 1605 C C . SER A 1 216 ? -4.380 11.835 8.202 1.00 97.62 216 SER A C 1
ATOM 1607 O O . SER A 1 216 ? -4.986 12.118 9.237 1.00 97.62 216 SER A O 1
ATOM 1609 N N . VAL A 1 217 ? -3.063 11.976 8.080 1.00 97.50 217 VAL A N 1
ATOM 1610 C CA . VAL A 1 217 ? -2.175 12.481 9.133 1.00 97.50 217 VAL A CA 1
ATOM 1611 C C . VAL A 1 217 ? -2.676 13.826 9.671 1.00 97.50 217 VAL A C 1
ATOM 1613 O O . VAL A 1 217 ? -2.723 14.026 10.881 1.00 97.50 217 VAL A O 1
ATOM 1616 N N . GLY A 1 218 ? -3.135 14.719 8.787 1.00 96.88 218 GLY A N 1
ATOM 1617 C CA . GLY A 1 218 ? -3.657 16.035 9.171 1.00 96.88 218 GLY A CA 1
ATOM 1618 C C . GLY A 1 218 ? -4.988 16.006 9.933 1.00 96.88 218 GLY A C 1
ATOM 1619 O O . GLY A 1 218 ? -5.300 16.966 10.628 1.00 96.88 218 GLY A O 1
ATOM 1620 N N . ALA A 1 219 ? -5.764 14.923 9.831 1.00 96.94 219 ALA A N 1
ATOM 1621 C CA . ALA A 1 219 ? -7.048 14.774 10.521 1.00 96.94 219 ALA A CA 1
ATOM 1622 C C . ALA A 1 219 ? -6.966 13.883 11.773 1.00 96.94 219 ALA A C 1
ATOM 1624 O O . ALA A 1 219 ? -7.896 13.877 12.581 1.00 96.94 219 ALA A O 1
ATOM 1625 N N . ALA A 1 220 ? -5.873 13.133 11.947 1.00 96.62 220 ALA A N 1
ATOM 1626 C CA . ALA A 1 220 ? -5.748 12.111 12.983 1.00 96.62 220 ALA A CA 1
ATOM 1627 C C . ALA A 1 220 ? -5.964 12.667 14.402 1.00 96.62 220 ALA A C 1
ATOM 1629 O O . ALA A 1 220 ? -6.742 12.104 15.168 1.00 96.62 220 ALA A O 1
ATOM 1630 N N . ALA A 1 221 ? -5.349 13.803 14.743 1.00 96.12 221 ALA A N 1
ATOM 1631 C CA . ALA A 1 221 ? -5.505 14.408 16.068 1.00 96.12 221 ALA A CA 1
ATOM 1632 C C . ALA A 1 221 ? -6.961 14.818 16.358 1.00 96.12 221 ALA A C 1
ATOM 1634 O O . ALA A 1 221 ? -7.483 14.542 17.436 1.00 96.12 221 ALA A O 1
ATOM 1635 N N . SER A 1 222 ? -7.650 15.408 15.376 1.00 96.38 222 SER A N 1
ATOM 1636 C CA . SER A 1 222 ? -9.050 15.836 15.510 1.00 96.38 222 SER A CA 1
ATOM 1637 C C . SER A 1 222 ? -10.029 14.667 15.644 1.00 96.38 222 SER A C 1
ATOM 1639 O O . SER A 1 222 ? -11.109 14.830 16.206 1.00 96.38 222 SER A O 1
ATOM 1641 N N . LEU A 1 223 ? -9.664 13.490 15.133 1.00 96.06 223 LEU A N 1
ATOM 1642 C CA . LEU A 1 223 ? -10.492 12.285 15.175 1.00 96.06 223 LEU A CA 1
ATOM 1643 C C . LEU A 1 223 ? -10.139 11.342 16.334 1.00 96.06 223 LEU A C 1
ATOM 1645 O O . LEU A 1 223 ? -10.835 10.349 16.538 1.00 96.06 223 LEU A O 1
ATOM 1649 N N . ALA A 1 224 ? -9.101 11.644 17.117 1.00 95.38 224 ALA A N 1
ATOM 1650 C CA . ALA A 1 224 ? -8.554 10.723 18.109 1.00 95.38 224 ALA A CA 1
ATOM 1651 C C . ALA A 1 224 ? -9.569 10.283 19.176 1.00 95.38 224 ALA A C 1
ATOM 1653 O O . ALA A 1 224 ? -9.634 9.100 19.508 1.00 95.38 224 ALA A O 1
ATOM 1654 N N . SER A 1 225 ? -10.411 11.198 19.670 1.00 94.38 225 SER A N 1
ATOM 1655 C CA . SER A 1 225 ? -11.445 10.876 20.667 1.00 94.38 225 SER A CA 1
ATOM 1656 C C . SER A 1 225 ? -12.548 9.957 20.134 1.00 94.38 225 SER A C 1
ATOM 1658 O O . SER A 1 225 ? -13.277 9.366 20.923 1.00 94.38 225 SER A O 1
ATOM 1660 N N . TRP A 1 226 ? -12.666 9.823 18.811 1.00 93.94 226 TRP A N 1
ATOM 1661 C CA . TRP A 1 226 ? -13.708 9.049 18.133 1.00 93.94 226 TRP A CA 1
ATOM 1662 C C . TRP A 1 226 ? -13.207 7.715 17.575 1.00 93.94 226 TRP A C 1
ATOM 1664 O O . TRP A 1 226 ? -14.010 6.927 17.087 1.00 93.94 226 TRP A O 1
ATOM 1674 N N . ALA A 1 227 ? -11.897 7.463 17.627 1.00 89.56 227 ALA A N 1
ATOM 1675 C CA . ALA A 1 227 ? -11.258 6.275 17.059 1.00 89.56 227 ALA A CA 1
ATOM 1676 C C . ALA A 1 227 ? -11.230 5.066 18.014 1.00 89.56 227 ALA A C 1
ATOM 1678 O O . ALA A 1 227 ? -10.616 4.040 17.715 1.00 89.56 227 ALA A O 1
ATOM 1679 N N . ARG A 1 228 ? -11.883 5.175 19.175 1.00 81.19 228 ARG A N 1
ATOM 1680 C CA . ARG A 1 228 ? -12.004 4.095 20.157 1.00 81.19 228 ARG A CA 1
ATOM 1681 C C . ARG A 1 228 ? -13.415 3.534 20.117 1.00 81.19 228 ARG A C 1
ATOM 1683 O O . ARG A 1 228 ? -14.385 4.286 20.150 1.00 81.19 228 ARG A O 1
ATOM 1690 N N . VAL A 1 229 ? -13.508 2.211 20.052 1.00 62.06 229 VAL A N 1
ATOM 1691 C CA . VAL A 1 229 ? -14.771 1.509 20.281 1.00 62.06 229 VAL A CA 1
ATOM 1692 C C . VAL A 1 229 ? -15.019 1.563 21.787 1.00 62.06 229 VAL A C 1
ATOM 1694 O O . VAL A 1 229 ? -14.155 1.138 22.555 1.00 62.06 229 VAL A O 1
ATOM 1697 N N . SER A 1 230 ? -16.133 2.178 22.182 1.00 53.44 230 SER A N 1
ATOM 1698 C CA . SER A 1 230 ? -16.623 2.230 23.566 1.00 53.44 230 SER A CA 1
ATOM 1699 C C . SER A 1 230 ? -16.976 0.847 24.092 1.00 53.44 230 SER A C 1
ATOM 1701 O O . SER A 1 230 ? -17.616 0.106 23.310 1.00 53.44 230 SER A O 1
#

Organism: Sorangium cellulosum (NCBI:txid56)

Sequence (230 aa):
LAAAWVEQGAGATAGDEERVRSDDARSPRSLVSRMRREIGARRLPLRVVIADIAPLAATGDGVIQVARGRMLTRDDVERTVLHEIEGHAAPGVRAAALPLGIFAIGTANGGDDQEGWALARERAAGYLVGARRIELGLRHLAARSVERGASFVDTARLLEARGARSTADALRIAARVHRGGGLAREVVYLPALLRVEAMLVEQPALGEVLSSGRVSVGAAASLASWARVS

pLDDT: mean 92.84, std 9.65, range [48.72, 98.5]

Radius of gyration: 18.03 Å; chains: 1; bounding box: 42×43×48 Å